Protein 4PMX (pdb70)

Sequence (306 aa):
AAPLAATASKFLGCAYGAQQAPGFAQYWNKLTPENGGKWGSVEAVRDQMDWSTLDAAYRFAQANQMPFQMHVMVWGNQQPEWIKTLRPAEQRREIEQWFAAVAQRYPDIALLEVVNEPLNDPPSKADTGGGNYLQALGGNGDSGWEWVLQSFRLARRHFPHTKLMINDYSITSSAQATQKYLQIVRLLQRENLVDAIGVQEHAFETTPEVAVSVHRDNLDALAATGLPIYITEFDLDGPTDAQQLADYKRVFPVFWEHPAVHGITLWGFRRPGLWRDKEAAYLIRADGTERPALTWLRDYVAAHPGT

Foldseek 3Di:
DAALQNQFQFFEAAADDDQQPVCRRVHGQAYEDQQCLAQLNQPLDPPHGDNVSVCVQLVVNVVSVGAYERPALFWQASHHLVQQPDDLCVSLVSSLVSLLVCCVVRVRHAEYAQYEAPPHHGLCDNPHRRNNRCVNQPHLPDLHNSSVLSSLVSNCVNRVVYAYEYEHELQLLDPVSLVVVVSNVVVNVVVPRHAEYEYAAEQVNQDPVRALVSSLVSVVVVCVVVHAYEHEEHFHFPPDLVNLQVSCVRHVCSQLVRVRYRYYYYQGAEAPGPVNVRRRHQAYPVGHGGPNVVVSSVVSVVHRDD

Solvent-accessible surface area: 12697 Å² total; per-residue (Å²): 113,71,33,15,2,54,122,26,53,27,33,0,0,0,0,32,19,84,113,1,32,77,30,2,26,83,27,1,36,1,0,0,2,32,63,5,0,16,1,18,44,1,1,68,84,95,96,115,61,85,30,72,80,0,31,35,2,27,154,45,0,78,82,58,168,10,52,2,4,0,6,0,0,1,32,2,58,74,4,1,81,48,0,36,128,42,190,63,73,68,5,79,165,13,0,63,98,0,0,40,19,0,23,153,110,5,99,86,12,27,4,0,0,0,0,3,15,3,40,63,24,30,0,43,109,63,89,113,6,0,0,56,0,20,118,7,0,32,1,90,46,159,44,30,53,34,3,0,11,32,0,0,86,12,0,72,158,31,9,96,183,20,102,0,0,0,0,0,58,38,0,0,25,40,54,134,18,2,118,113,0,36,73,0,1,172,23,0,61,204,81,111,8,6,40,0,0,0,0,3,0,5,8,84,5,2,56,95,138,37,56,36,53,55,4,107,95,9,0,76,39,0,25,89,40,67,24,36,0,20,1,2,12,1,3,4,27,2,85,81,47,71,85,0,42,59,26,3,107,73,2,0,25,14,2,5,99,14,117,19,2,90,0,0,2,1,15,4,0,41,43,43,4,145,31,58,202,69,18,2,45,1,1,82,102,110,45,62,56,11,50,0,0,74,49,0,82,92,20,2,70,72,64,59,53,177

Structure (mmCIF, N/CA/C/O backbone):
data_4PMX
#
_entry.id   4PMX
#
_cell.length_a   49.463
_cell.length_b   71.834
_cell.length_c   83.839
_cell.angle_alpha   90.000
_cell.angle_beta   90.000
_cell.angle_gamma   90.000
#
_symmetry.space_group_name_H-M   'P 21 21 21'
#
loop_
_entity.id
_entity.type
_entity.pdbx_description
1 polymer Xylanase
2 non-polymer 'CALCIUM ION'
3 water water
#
loop_
_atom_site.group_PDB
_atom_site.id
_atom_site.type_symbol
_atom_site.label_atom_id
_atom_site.label_alt_id
_atom_site.label_comp_id
_atom_site.label_asym_id
_atom_site.label_entity_id
_atom_site.label_seq_id
_atom_site.pdbx_PDB_ins_code
_atom_site.Cartn_x
_atom_site.Cartn_y
_atom_site.Cartn_z
_atom_site.occupancy
_atom_site.B_iso_or_equiv
_atom_site.auth_seq_id
_atom_site.auth_comp_id
_atom_site.auth_asym_id
_atom_site.auth_atom_id
_atom_site.pdbx_PDB_model_num
ATOM 1 N N . ALA A 1 1 ? 29.904 66.550 -0.474 0.77 40.68 22 ALA A N 1
ATOM 2 C CA . ALA A 1 1 ? 30.880 65.443 -0.562 0.77 35.63 22 ALA A CA 1
ATOM 3 C C . ALA A 1 1 ? 30.331 64.227 0.146 0.77 25.23 22 ALA A C 1
ATOM 4 O O . ALA A 1 1 ? 29.554 64.330 1.087 0.77 32.36 22 ALA A O 1
ATOM 6 N N . ALA A 1 2 ? 30.802 63.065 -0.295 1.00 28.57 23 ALA A N 1
ATOM 7 C CA . ALA A 1 2 ? 30.503 61.768 0.352 1.00 25.65 23 ALA A CA 1
ATOM 8 C C . ALA A 1 2 ? 31.524 61.452 1.449 1.00 21.60 23 ALA A C 1
ATOM 9 O O . ALA A 1 2 ? 32.707 61.819 1.389 1.00 20.96 23 ALA A O 1
ATOM 11 N N . PRO A 1 3 ? 31.070 60.721 2.483 1.00 18.86 24 PRO A N 1
ATOM 12 C CA . PRO A 1 3 ? 32.020 60.418 3.525 1.00 14.20 24 PRO A CA 1
ATOM 13 C C . PRO A 1 3 ? 33.219 59.552 3.077 1.00 11.95 24 PRO A C 1
ATOM 14 O O . PRO A 1 3 ? 33.168 58.904 2.062 1.00 14.55 24 PRO A O 1
ATOM 18 N N . LEU A 1 4 ? 34.320 59.612 3.779 1.00 13.36 25 LEU A N 1
ATOM 19 C CA . LEU A 1 4 ? 35.536 58.989 3.395 1.00 12.46 25 LEU A CA 1
ATOM 20 C C . LEU A 1 4 ? 35.375 57.502 3.142 1.00 15.28 25 LEU A C 1
ATOM 21 O O . LEU A 1 4 ? 35.969 56.963 2.202 1.00 13.94 25 LEU A O 1
ATOM 26 N N . ALA A 1 5 ? 34.586 56.831 3.975 1.00 12.76 26 ALA A N 1
ATOM 27 C CA . ALA A 1 5 ? 34.393 55.413 3.887 1.00 11.00 26 ALA A CA 1
ATOM 28 C C . ALA A 1 5 ? 33.137 55.009 3.145 1.00 12.76 26 ALA A C 1
ATOM 29 O O . ALA A 1 5 ? 32.671 53.882 3.308 1.00 15.06 26 ALA A O 1
ATOM 31 N N . ALA A 1 6 ? 32.601 55.894 2.293 1.00 14.24 27 ALA A N 1
ATOM 32 C CA . ALA A 1 6 ? 31.333 55.602 1.610 1.00 16.67 27 ALA A CA 1
ATOM 33 C C . ALA A 1 6 ? 31.333 54.312 0.848 1.00 15.03 27 ALA A C 1
ATOM 34 O O . ALA A 1 6 ? 30.289 53.646 0.779 1.00 22.08 27 ALA A O 1
ATOM 36 N N . THR A 1 7 ? 32.489 53.940 0.316 1.00 20.74 28 THR A N 1
ATOM 37 C CA . THR A 1 7 ? 32.534 52.745 -0.500 1.00 18.02 28 THR A CA 1
ATOM 38 C C . THR A 1 7 ? 33.375 51.603 0.082 1.00 18.01 28 THR A C 1
ATOM 39 O O . THR A 1 7 ? 33.790 50.682 -0.602 1.00 22.99 28 THR A O 1
ATOM 43 N N . ALA A 1 8 ? 33.695 51.736 1.353 1.00 19.65 29 ALA A N 1
ATOM 44 C CA . ALA A 1 8 ? 34.525 50.764 2.058 1.00 15.37 29 ALA A CA 1
ATOM 45 C C . ALA A 1 8 ? 33.725 49.660 2.737 1.00 16.52 29 ALA A C 1
ATOM 46 O O . ALA A 1 8 ? 32.509 49.786 2.976 1.00 20.07 29 ALA A O 1
ATOM 48 N N . SER A 1 9 ? 34.454 48.593 3.067 1.00 17.08 30 SER A N 1
ATOM 49 C CA . SER A 1 9 ? 33.874 47.353 3.686 1.00 16.89 30 SER A CA 1
ATOM 50 C C . SER A 1 9 ? 33.621 47.562 5.204 1.00 17.31 30 SER A C 1
ATOM 51 O O . SER A 1 9 ? 33.043 46.717 5.840 1.00 16.36 30 SER A O 1
ATOM 54 N N . LYS A 1 10 ? 34.146 48.646 5.797 1.00 15.09 31 LYS A N 1
ATOM 55 C CA . LYS A 1 10 ? 34.019 48.945 7.235 1.00 14.52 31 LYS A CA 1
ATOM 56 C C . LYS A 1 10 ? 33.793 50.472 7.385 1.00 11.91 31 LYS A C 1
ATOM 57 O O . LYS A 1 10 ? 34.192 51.223 6.491 1.00 14.17 31 LYS A O 1
ATOM 63 N N . PHE A 1 11 ? 33.202 50.914 8.480 1.00 12.02 32 PHE A N 1
ATOM 64 C CA . PHE A 1 11 ? 32.887 52.320 8.633 1.00 11.90 32 PHE A CA 1
ATOM 65 C C . PHE A 1 11 ? 34.106 53.099 9.172 1.00 11.39 32 PHE A C 1
ATOM 66 O O . PHE A 1 11 ? 35.051 52.545 9.751 1.00 11.38 32 PHE A O 1
ATOM 74 N N . LEU A 1 12 ? 34.104 54.373 8.880 1.00 10.15 33 LEU A N 1
ATOM 75 C CA . LEU A 1 12 ? 35.020 55.342 9.470 1.00 12.76 33 LEU A CA 1
ATOM 76 C C . LEU A 1 12 ? 34.159 56.475 10.025 1.00 11.01 33 LEU A C 1
ATOM 77 O O . LEU A 1 12 ? 33.608 57.276 9.315 1.00 10.14 33 LEU A O 1
ATOM 82 N N . GLY A 1 13 ? 34.051 56.434 11.338 1.00 9.27 34 GLY A N 1
ATOM 83 C CA . GLY A 1 13 ? 33.120 57.291 12.099 1.00 9.84 34 GLY A CA 1
ATOM 84 C C . GLY A 1 13 ? 33.879 58.345 12.975 1.00 7.54 34 GLY A C 1
ATOM 85 O O . GLY A 1 13 ? 35.115 58.440 12.867 1.00 9.38 34 GLY A O 1
ATOM 86 N N . CYS A 1 14 ? 33.177 59.095 13.763 1.00 7.90 35 CYS A N 1
ATOM 87 C CA . CYS A 1 14 ? 33.796 60.076 14.603 1.00 7.79 35 CYS A CA 1
ATOM 88 C C . CYS A 1 14 ? 32.924 60.361 15.849 1.00 9.33 35 CYS A C 1
ATOM 89 O O . CYS A 1 14 ? 31.662 60.168 15.831 1.00 8.27 35 CYS A O 1
ATOM 92 N N . ALA A 1 15 ? 33.550 60.799 16.934 1.00 8.26 36 ALA A N 1
ATOM 93 C CA . ALA A 1 15 ? 32.868 61.368 18.082 1.00 8.03 36 ALA A CA 1
ATOM 94 C C . ALA A 1 15 ? 32.046 62.589 17.630 1.00 8.08 36 ALA A C 1
ATOM 95 O O . ALA A 1 15 ? 32.514 63.418 16.871 1.00 8.96 36 ALA A O 1
ATOM 97 N N . TYR A 1 16 ? 30.803 62.676 18.070 1.00 9.00 37 TYR A N 1
ATOM 98 C CA . TYR A 1 16 ? 29.849 63.742 17.758 1.00 8.25 37 TYR A CA 1
ATOM 99 C C . TYR A 1 16 ? 29.489 64.576 18.976 1.00 10.19 37 TYR A C 1
ATOM 100 O O . TYR A 1 16 ? 29.289 64.054 20.078 1.00 10.70 37 TYR A O 1
ATOM 109 N N . GLY A 1 17 ? 29.480 65.878 18.813 1.00 10.86 38 GLY A N 1
ATOM 110 C CA . GLY A 1 17 ? 29.043 66.905 19.804 1.00 11.54 38 GLY A CA 1
ATOM 111 C C . GLY A 1 17 ? 29.089 68.228 19.053 1.00 11.13 38 GLY A C 1
ATOM 112 O O . GLY A 1 17 ? 29.432 68.310 17.868 1.00 11.77 38 GLY A O 1
ATOM 113 N N . ALA A 1 18 ? 28.793 69.281 19.801 1.00 12.87 39 ALA A N 1
ATOM 114 C CA . ALA A 1 18 ? 28.568 70.610 19.181 1.00 15.08 39 ALA A CA 1
ATOM 115 C C . ALA A 1 18 ? 29.744 71.126 18.327 1.00 13.34 39 ALA A C 1
ATOM 116 O O . ALA A 1 18 ? 29.543 71.647 17.230 1.00 15.38 39 ALA A O 1
ATOM 118 N N . GLN A 1 19 ? 30.984 70.935 18.772 1.00 12.38 40 GLN A N 1
ATOM 119 C CA . GLN A 1 19 ? 32.158 71.422 18.028 1.00 12.24 40 GLN A CA 1
ATOM 120 C C . GLN A 1 19 ? 32.508 70.496 16.851 1.00 11.38 40 GLN A C 1
ATOM 121 O O . GLN A 1 19 ? 33.182 70.917 15.890 1.00 11.82 40 GLN A O 1
ATOM 127 N N . GLN A 1 20 ? 32.045 69.242 16.892 1.00 9.51 41 GLN A N 1
ATOM 128 C CA . GLN A 1 20 ? 32.353 68.293 15.848 1.00 10.20 41 GLN A CA 1
ATOM 129 C C . GLN A 1 20 ? 31.243 68.277 14.811 1.00 9.97 41 GLN A C 1
ATOM 130 O O . GLN A 1 20 ? 31.374 67.647 13.758 1.00 10.47 41 GLN A O 1
ATOM 136 N N . ALA A 1 21 ? 30.135 68.999 15.038 1.00 9.79 42 ALA A N 1
ATOM 137 C CA . ALA A 1 21 ? 28.960 68.900 14.089 1.00 10.02 42 ALA A CA 1
ATOM 138 C C . ALA A 1 21 ? 29.181 69.480 12.661 1.00 11.68 42 ALA A C 1
ATOM 139 O O . ALA A 1 21 ? 28.731 68.891 11.700 1.00 10.23 42 ALA A O 1
ATOM 141 N N . PRO A 1 22 ? 29.890 70.639 12.511 1.00 10.21 43 PRO A N 1
ATOM 142 C CA . PRO A 1 22 ? 29.927 71.218 11.150 1.00 10.51 43 PRO A CA 1
ATOM 143 C C . PRO A 1 22 ? 30.520 70.232 10.092 1.00 9.56 43 PRO A C 1
ATOM 144 O O . PRO A 1 22 ? 31.627 69.707 10.286 1.00 12.45 43 PRO A O 1
ATOM 148 N N . GLY A 1 23 ? 29.764 70.017 9.008 1.00 9.95 44 GLY A N 1
ATOM 149 C CA . GLY A 1 23 ? 30.181 69.107 7.962 1.00 11.24 44 GLY A CA 1
ATOM 150 C C . GLY A 1 23 ? 30.260 67.665 8.289 1.00 11.40 44 GLY A C 1
ATOM 151 O O . GLY A 1 23 ? 30.730 66.928 7.471 1.00 12.88 44 GLY A O 1
ATOM 152 N N . PHE A 1 24 ? 29.811 67.229 9.431 1.00 11.15 45 PHE A N 1
ATOM 153 C CA . PHE A 1 24 ? 30.125 65.910 9.970 1.00 11.28 45 PHE A CA 1
ATOM 154 C C . PHE A 1 24 ? 29.760 64.798 8.974 1.00 11.37 45 PHE A C 1
ATOM 155 O O . PHE A 1 24 ? 30.594 63.951 8.710 1.00 12.09 45 PHE A O 1
ATOM 163 N N . ALA A 1 25 ? 28.543 64.816 8.401 1.00 12.30 46 ALA A N 1
ATOM 164 C CA . ALA A 1 25 ? 28.130 63.781 7.483 1.00 12.48 46 ALA A CA 1
ATOM 165 C C . ALA A 1 25 ? 28.791 63.787 6.120 1.00 12.97 46 ALA A C 1
ATOM 166 O O . ALA A 1 25 ? 28.644 62.828 5.326 1.00 14.95 46 ALA A O 1
ATOM 168 N N . GLN A 1 26 ? 29.512 64.855 5.801 1.00 12.83 47 GLN A N 1
ATOM 169 C CA . GLN A 1 26 ? 30.352 64.955 4.591 1.00 14.27 47 GLN A CA 1
ATOM 170 C C . GLN A 1 26 ? 31.707 64.244 4.745 1.00 12.48 47 GLN A C 1
ATOM 171 O O . GLN A 1 26 ? 32.399 63.994 3.777 1.00 16.94 47 GLN A O 1
ATOM 177 N N . TYR A 1 27 ? 32.019 63.805 5.987 1.00 11.04 48 TYR A N 1
ATOM 178 C CA . TYR A 1 27 ? 33.252 63.064 6.252 1.00 10.60 48 TYR A CA 1
ATOM 179 C C . TYR A 1 27 ? 33.036 61.664 6.800 1.00 9.47 48 TYR A C 1
ATOM 180 O O . TYR A 1 27 ? 33.738 60.726 6.435 1.00 11.73 48 TYR A O 1
ATOM 189 N N . TRP A 1 28 ? 32.094 61.553 7.797 1.00 9.83 49 TRP A N 1
ATOM 190 C CA . TRP A 1 28 ? 32.039 60.333 8.658 1.00 10.35 49 TRP A CA 1
ATOM 191 C C . TRP A 1 28 ? 30.709 59.611 8.463 1.00 11.74 49 TRP A C 1
ATOM 192 O O . TRP A 1 28 ? 29.676 60.254 8.131 1.00 11.54 49 TRP A O 1
ATOM 203 N N . ASN A 1 29 ? 30.720 58.294 8.614 1.00 9.41 50 ASN A N 1
ATOM 204 C CA . ASN A 1 29 ? 29.528 57.478 8.372 1.00 10.01 50 ASN A CA 1
ATOM 205 C C . ASN A 1 29 ? 29.143 56.564 9.554 1.00 10.78 50 ASN A C 1
ATOM 206 O O . ASN A 1 29 ? 28.532 55.517 9.378 1.00 11.96 50 ASN A O 1
ATOM 211 N N . LYS A 1 30 ? 29.445 57.029 10.776 1.00 10.68 51 LYS A N 1
ATOM 212 C CA . LYS A 1 30 ? 29.155 56.284 12.029 1.00 8.80 51 LYS A CA 1
ATOM 213 C C . LYS A 1 30 ? 29.401 57.365 13.103 1.00 8.69 51 LYS A C 1
ATOM 214 O O . LYS A 1 30 ? 30.284 58.183 12.950 1.00 9.70 51 LYS A O 1
ATOM 220 N N . LEU A 1 31 ? 28.701 57.274 14.238 1.00 9.79 52 LEU A N 1
ATOM 221 C CA . LEU A 1 31 ? 29.035 58.217 15.349 1.00 9.63 52 LEU A CA 1
ATOM 222 C C . LEU A 1 31 ? 28.988 57.574 16.733 1.00 8.33 52 LEU A C 1
ATOM 223 O O . LEU A 1 31 ? 28.349 56.533 16.930 1.00 8.68 52 LEU A O 1
ATOM 228 N N . THR A 1 32 ? 29.646 58.279 17.682 1.00 8.23 53 THR A N 1
ATOM 229 C CA . THR A 1 32 ? 29.559 58.006 19.128 1.00 7.91 53 THR A CA 1
ATOM 230 C C . THR A 1 32 ? 29.262 59.372 19.763 1.00 9.09 53 THR A C 1
ATOM 231 O O . THR A 1 32 ? 30.030 60.307 19.485 1.00 8.96 53 THR A O 1
ATOM 235 N N . PRO A 1 33 ? 28.288 59.508 20.673 1.00 9.18 54 PRO A N 1
ATOM 236 C CA . PRO A 1 33 ? 28.123 60.778 21.380 1.00 10.40 54 PRO A CA 1
ATOM 237 C C . PRO A 1 33 ? 29.337 60.954 22.307 1.00 10.89 54 PRO A C 1
ATOM 238 O O . PRO A 1 33 ? 29.651 60.058 23.079 1.00 8.78 54 PRO A O 1
ATOM 242 N N . GLU A 1 34 ? 29.984 62.094 22.276 1.00 9.19 55 GLU A N 1
ATOM 243 C CA . GLU A 1 34 ? 31.212 62.360 23.072 1.00 10.47 55 GLU A CA 1
ATOM 244 C C . GLU A 1 34 ? 30.940 62.320 24.562 1.00 10.66 55 GLU A C 1
ATOM 245 O O . GLU A 1 34 ? 31.780 61.727 25.288 1.00 12.28 55 GLU A O 1
ATOM 251 N N . ASN A 1 35 ? 29.833 62.936 25.028 1.00 9.58 56 ASN A N 1
ATOM 252 C CA . ASN A 1 35 ? 29.612 63.070 26.466 1.00 8.92 56 ASN A CA 1
ATOM 253 C C . ASN A 1 35 ? 28.158 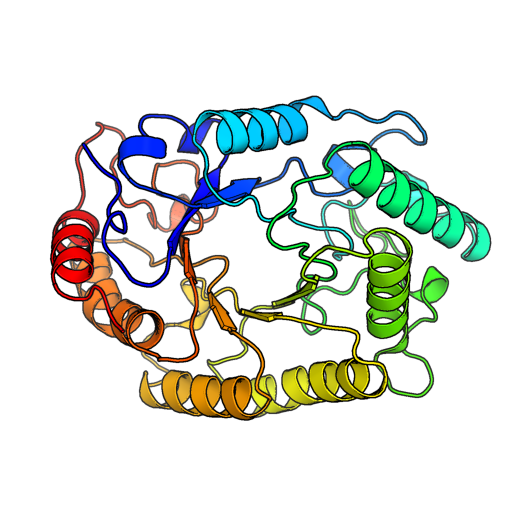62.809 26.913 1.00 12.40 56 ASN A C 1
ATOM 254 O O . ASN A 1 35 ? 27.951 62.446 28.088 1.00 11.87 56 ASN A O 1
ATOM 259 N N . GLY A 1 36 ? 27.182 63.045 26.059 1.00 10.67 57 GLY A N 1
ATOM 260 C CA . GLY A 1 36 ? 25.770 63.052 26.476 1.00 10.69 57 GLY A CA 1
ATOM 261 C C . GLY A 1 36 ? 25.166 61.740 26.951 1.00 11.40 57 GLY A C 1
ATOM 262 O O . GLY A 1 36 ? 24.063 61.765 27.492 1.00 11.13 57 GLY A O 1
ATOM 263 N N . GLY A 1 37 ? 25.857 60.635 26.585 1.00 9.63 58 GLY A N 1
ATOM 264 C CA . GLY A 1 37 ? 25.413 59.369 27.009 1.00 11.65 58 GLY A CA 1
ATOM 265 C C . GLY A 1 37 ? 26.116 58.782 28.218 1.00 10.48 58 GLY A C 1
ATOM 266 O O . GLY A 1 37 ? 25.806 57.690 28.656 1.00 9.91 58 GLY A O 1
ATOM 267 N N . LYS A 1 38 ? 26.958 59.604 28.863 1.00 9.85 59 LYS A N 1
ATOM 268 C CA . LYS A 1 38 ? 27.504 59.163 30.161 1.00 10.81 59 LYS A CA 1
ATOM 26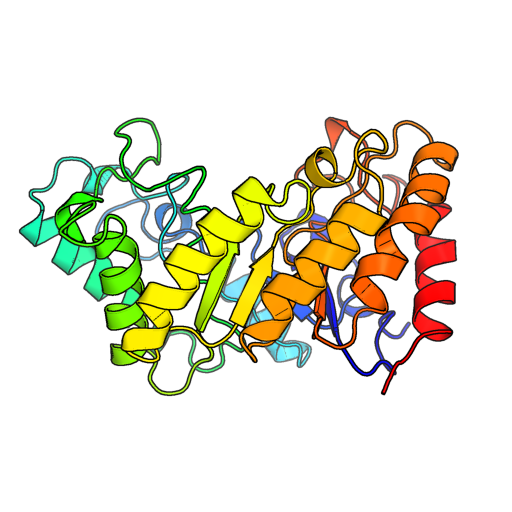9 C C . LYS A 1 38 ? 26.418 59.342 31.218 1.00 9.67 59 LYS A C 1
ATOM 270 O O . LYS A 1 38 ? 25.641 60.305 31.181 1.00 9.60 59 LYS A O 1
ATOM 276 N N . TRP A 1 39 ? 26.329 58.440 32.177 1.00 9.64 60 TRP A N 1
ATOM 277 C CA . TRP A 1 39 ? 25.210 58.436 33.085 1.00 9.81 60 TRP A CA 1
ATOM 278 C C . TRP A 1 39 ? 25.121 59.758 33.888 1.00 9.64 60 TRP A C 1
ATOM 279 O O . TRP A 1 39 ? 24.014 60.316 34.087 1.00 10.03 60 TRP A O 1
ATOM 290 N N . GLY A 1 40 ? 26.257 60.331 34.271 1.00 8.78 61 GLY A N 1
ATOM 291 C CA . GLY A 1 40 ? 26.276 61.689 34.935 1.00 9.08 61 GLY A CA 1
ATOM 292 C C . GLY A 1 40 ? 25.746 62.798 34.101 1.00 10.47 61 GLY A C 1
ATOM 293 O O . GLY A 1 40 ? 25.348 63.854 34.636 1.00 11.58 61 GLY A O 1
ATOM 294 N N . SER A 1 41 ? 25.777 62.653 32.773 1.00 9.63 62 SER A N 1
ATOM 295 C CA . SER A 1 41 ? 25.165 63.666 31.844 1.00 12.00 62 SER A CA 1
ATOM 296 C C . SER A 1 41 ? 23.639 63.604 31.866 1.00 11.73 62 SER A C 1
ATOM 297 O O . SER A 1 41 ? 22.969 64.623 31.775 1.00 12.93 62 SER A O 1
ATOM 300 N N . VAL A 1 42 ? 23.087 62.385 31.893 1.00 8.03 63 VAL A N 1
ATOM 301 C CA . VAL A 1 42 ? 21.637 62.177 31.812 1.00 8.35 63 VAL A CA 1
ATOM 302 C C . VAL A 1 42 ? 21.016 62.369 33.198 1.00 9.13 63 VAL A C 1
ATOM 303 O O . VAL A 1 42 ? 19.917 62.910 33.254 1.00 10.51 63 VAL A O 1
ATOM 307 N N . GLU A 1 43 ? 21.575 61.774 34.235 1.00 10.14 64 GLU A N 1
ATOM 308 C CA . GLU A 1 43 ? 20.930 61.747 35.515 1.00 10.71 64 GLU A CA 1
ATOM 309 C C . GLU A 1 43 ? 21.783 62.424 36.606 1.00 10.35 64 GLU A C 1
ATOM 310 O O . GLU A 1 43 ? 22.049 61.854 37.707 1.00 11.67 64 GLU A O 1
ATOM 316 N N . ALA A 1 44 ? 22.179 63.678 36.334 1.00 11.16 65 ALA A N 1
ATOM 317 C CA . ALA A 1 44 ? 22.879 64.487 37.329 1.00 10.79 65 ALA A CA 1
ATOM 318 C C . ALA A 1 44 ? 22.08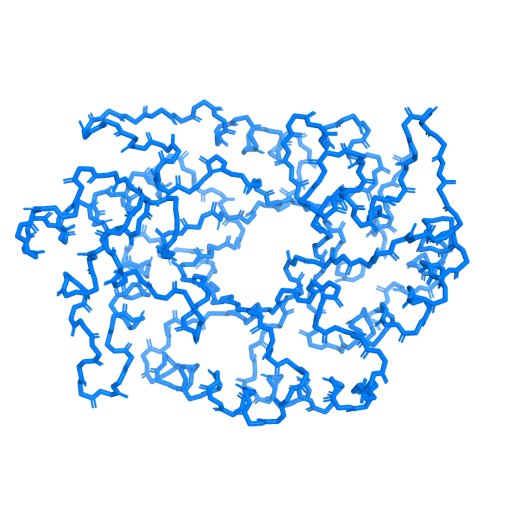1 64.659 38.595 1.00 10.41 65 ALA A C 1
ATOM 319 O O . ALA A 1 44 ? 22.680 64.712 39.668 1.00 11.44 65 ALA A O 1
ATOM 321 N N . VAL A 1 45 ? 20.738 64.749 38.465 1.00 11.48 66 VAL A N 1
ATOM 322 C CA . VAL A 1 45 ? 19.817 64.835 39.618 1.00 12.89 66 VAL A CA 1
ATOM 323 C C . VAL A 1 45 ? 19.023 63.524 39.626 1.00 11.47 66 VAL A C 1
ATOM 324 O O . VAL A 1 45 ? 18.469 63.151 38.591 1.00 12.84 66 VAL A O 1
ATOM 328 N N . ARG A 1 46 ? 19.007 62.841 40.779 1.00 10.70 67 ARG A N 1
ATOM 329 C CA . ARG A 1 46 ? 18.345 61.564 40.874 1.00 10.71 67 ARG A CA 1
ATOM 330 C C . ARG A 1 46 ? 16.909 61.600 40.349 1.00 11.86 67 ARG A C 1
ATOM 331 O O . ARG A 1 46 ? 16.128 62.395 40.769 1.00 13.69 67 ARG A O 1
ATOM 339 N N . ASP A 1 47 ? 16.584 60.646 39.465 1.00 10.89 68 ASP A N 1
ATOM 340 C CA . ASP A 1 47 ? 15.242 60.433 38.963 1.00 15.68 68 ASP A CA 1
ATOM 341 C C . ASP A 1 47 ? 14.656 61.527 38.073 1.00 16.51 68 ASP A C 1
ATOM 342 O O . ASP A 1 47 ? 13.442 61.572 37.834 1.00 19.83 68 ASP A O 1
ATOM 347 N N . GLN A 1 48 ? 15.539 62.314 37.514 1.00 13.18 69 GLN A N 1
ATOM 348 C CA . GLN A 1 48 ? 15.173 63.164 36.424 1.00 15.08 69 GLN A CA 1
ATOM 349 C C . GLN A 1 48 ? 16.170 63.028 35.335 1.00 14.60 69 GLN A C 1
ATOM 350 O O . GLN A 1 48 ? 17.342 63.132 35.572 1.00 16.58 69 GLN A O 1
ATOM 356 N N . MET A 1 49 ? 15.678 62.693 34.168 1.00 15.14 70 MET A N 1
ATOM 357 C CA . MET A 1 49 ? 16.496 62.254 33.028 1.00 14.97 70 MET A CA 1
ATOM 358 C C . MET A 1 49 ? 16.567 63.403 32.058 1.00 15.82 70 MET A C 1
ATOM 359 O O . MET A 1 49 ? 15.535 63.875 31.573 1.00 18.84 70 MET A O 1
ATOM 364 N N . ASP A 1 50 ? 17.774 63.919 31.845 1.00 14.78 71 ASP A N 1
ATOM 365 C CA . ASP A 1 50 ? 18.026 65.011 30.868 1.00 14.99 71 ASP A CA 1
ATOM 366 C C . ASP A 1 50 ? 18.585 64.321 29.600 1.00 11.82 71 ASP A C 1
ATOM 367 O O . ASP A 1 50 ? 19.799 64.076 29.526 1.00 13.00 71 ASP A O 1
ATOM 372 N N . TRP A 1 51 ? 17.713 63.980 28.625 1.00 11.61 72 TRP A N 1
ATOM 373 C CA . TRP A 1 51 ? 18.114 63.276 27.449 1.00 11.74 72 TRP A CA 1
ATOM 374 C C . TRP A 1 51 ? 18.553 64.243 26.314 1.00 13.01 72 TRP A C 1
ATOM 375 O O . TRP A 1 51 ? 18.837 63.792 25.213 1.00 12.59 72 TRP A O 1
ATOM 386 N N . SER A 1 52 ? 18.614 65.550 26.555 1.00 12.21 73 SER A N 1
ATOM 387 C CA . SER A 1 52 ? 18.765 66.531 25.447 1.00 14.55 73 SER A CA 1
ATOM 388 C C . SER A 1 52 ? 19.960 66.239 24.585 1.00 13.58 73 SER A C 1
ATOM 389 O O . SER A 1 52 ? 19.821 66.157 23.348 1.00 12.22 73 SER A O 1
ATOM 392 N N . THR A 1 53 ? 21.134 66.139 25.184 1.00 12.04 74 THR A N 1
ATOM 393 C CA . THR A 1 53 ? 22.351 65.961 24.357 1.00 13.49 74 THR A CA 1
ATOM 394 C C . THR A 1 53 ? 22.419 64.582 23.673 1.00 11.41 74 THR A C 1
ATOM 395 O O . THR A 1 53 ? 22.820 64.444 22.503 1.00 10.83 74 THR A O 1
ATOM 399 N N . LEU A 1 54 ? 21.976 63.566 24.391 1.00 11.06 75 LEU A N 1
ATOM 400 C CA . LEU A 1 54 ? 21.905 62.208 23.807 1.00 9.57 75 LEU A CA 1
ATOM 401 C C . LEU A 1 54 ? 20.906 62.102 22.697 1.00 10.70 75 LEU A C 1
ATOM 402 O O . LEU A 1 54 ? 21.172 61.492 21.659 1.00 10.64 75 LEU A O 1
ATOM 407 N N . ASP A 1 55 ? 19.710 62.646 22.874 1.00 10.97 76 ASP A N 1
ATOM 408 C CA . ASP A 1 55 ? 18.711 62.705 21.804 1.00 12.34 76 ASP A CA 1
ATOM 409 C C . ASP A 1 55 ? 19.253 63.453 20.579 1.00 12.10 76 ASP A C 1
ATOM 410 O O . ASP A 1 55 ? 19.005 63.015 19.468 1.00 12.95 76 ASP A O 1
ATOM 415 N N . ALA A 1 56 ? 20.020 64.539 20.794 1.00 12.25 77 ALA A N 1
ATOM 416 C CA . ALA A 1 56 ? 20.643 65.280 19.658 1.00 11.62 77 ALA A CA 1
ATOM 417 C C . ALA A 1 56 ? 21.527 64.321 18.800 1.00 10.91 77 ALA A C 1
ATOM 418 O O . ALA A 1 56 ? 21.426 64.298 17.577 1.00 11.64 77 ALA A O 1
ATOM 420 N N . ALA A 1 57 ? 22.383 63.557 19.482 1.00 9.68 78 ALA A N 1
ATOM 421 C CA . ALA A 1 57 ? 23.268 62.572 18.761 1.00 11.88 78 ALA A CA 1
ATOM 422 C C . ALA A 1 57 ? 22.462 61.496 18.025 1.00 10.38 78 ALA A C 1
ATOM 423 O O . ALA A 1 57 ? 22.771 61.097 16.871 1.00 12.71 78 ALA A O 1
ATOM 425 N N . TYR A 1 58 ? 21.495 60.890 18.758 1.00 10.74 79 TYR A N 1
ATOM 426 C CA . TYR A 1 58 ? 20.710 59.828 18.203 1.00 10.88 79 TYR A CA 1
ATOM 427 C C . TYR A 1 58 ? 19.851 60.293 16.981 1.00 12.49 79 TYR A C 1
ATOM 428 O O . TYR A 1 58 ? 19.819 59.606 15.951 1.00 12.15 79 TYR A O 1
ATOM 437 N N . ARG A 1 59 ? 19.191 61.439 17.140 1.00 12.20 80 ARG A N 1
ATOM 438 C CA . ARG A 1 59 ? 18.368 62.006 16.068 1.00 12.93 80 ARG A CA 1
ATOM 439 C C . ARG A 1 59 ? 19.224 62.335 14.851 1.00 11.92 80 ARG A C 1
ATOM 440 O O . ARG A 1 59 ? 18.815 62.033 13.711 1.00 13.12 80 ARG A O 1
ATOM 448 N N . PHE A 1 60 ? 20.446 62.877 15.042 1.00 11.21 81 PHE A N 1
ATOM 449 C CA . PHE A 1 60 ? 21.298 63.158 13.920 1.00 10.93 81 PHE A CA 1
ATOM 450 C C . PHE A 1 60 ? 21.790 61.857 13.215 1.00 11.50 81 PHE A C 1
ATOM 451 O O . PHE A 1 60 ? 21.812 61.731 11.967 1.00 11.99 81 PHE A O 1
ATOM 459 N N . ALA A 1 61 ? 22.146 60.843 14.010 1.00 11.10 82 ALA A N 1
ATOM 460 C CA . ALA A 1 61 ? 22.558 59.586 13.461 1.00 10.71 82 ALA A CA 1
ATOM 461 C C . ALA A 1 61 ? 21.432 58.992 12.605 1.00 12.20 82 ALA A C 1
ATOM 462 O O . ALA A 1 61 ? 21.630 58.491 11.495 1.00 12.44 82 ALA A O 1
ATOM 464 N N . GLN A 1 62 ? 20.222 58.975 13.163 1.00 13.21 83 GLN A N 1
ATOM 465 C CA . GLN A 1 62 ? 19.046 58.402 12.439 1.00 15.01 83 GLN A CA 1
ATOM 466 C C . GLN A 1 62 ? 18.769 59.166 11.151 1.00 14.15 83 GLN A C 1
ATOM 467 O O . GLN A 1 62 ? 18.493 58.584 10.110 1.00 15.48 83 GLN A O 1
ATOM 473 N N . ALA A 1 63 ? 18.833 60.480 11.192 1.00 13.70 84 ALA A N 1
ATOM 474 C CA . ALA A 1 63 ? 18.513 61.343 9.979 1.00 15.55 84 ALA A CA 1
ATOM 475 C C . ALA A 1 63 ? 19.512 61.034 8.896 1.00 15.43 84 ALA A C 1
ATOM 476 O O . ALA A 1 63 ? 19.221 61.222 7.709 1.00 18.61 84 ALA A O 1
ATOM 478 N N . ASN A 1 64 ? 20.731 60.658 9.264 1.00 12.85 85 ASN A N 1
ATOM 479 C CA . ASN A 1 64 ? 21.794 60.367 8.332 1.00 13.54 85 ASN A CA 1
ATOM 480 C C . ASN A 1 64 ? 22.071 58.913 8.073 1.00 15.65 85 ASN A C 1
ATOM 481 O O . ASN A 1 64 ? 23.053 58.582 7.404 1.00 15.61 85 ASN A O 1
ATOM 486 N N . GLN A 1 65 ? 21.192 58.063 8.564 1.00 15.28 86 GLN A N 1
ATOM 487 C CA . GLN A 1 65 ? 21.312 56.616 8.408 1.00 18.91 86 GLN A CA 1
ATOM 488 C C . GLN A 1 65 ? 22.677 56.089 8.778 1.00 15.49 86 GLN A C 1
ATOM 489 O O . GLN A 1 65 ? 23.195 55.214 8.077 1.00 25.75 86 GLN A O 1
ATOM 495 N N . MET A 1 66 ? 23.258 56.564 9.853 1.00 13.90 87 MET A N 1
ATOM 496 C CA . MET A 1 66 ? 24.536 56.027 10.220 1.00 15.70 87 MET A CA 1
ATOM 497 C C . MET A 1 66 ? 24.436 55.298 11.580 1.00 12.47 87 MET A C 1
ATOM 498 O O . MET A 1 66 ? 23.632 55.631 12.457 1.00 12.84 87 MET A O 1
ATOM 503 N N . PRO A 1 67 ? 25.192 54.245 11.723 1.00 10.89 88 PRO A N 1
ATOM 504 C CA . PRO A 1 67 ? 25.191 53.460 12.948 1.00 10.50 88 PRO A CA 1
ATOM 505 C C . PRO A 1 67 ? 25.527 54.394 14.154 1.00 10.39 88 PRO A C 1
ATOM 506 O O . PRO A 1 67 ? 26.410 55.254 14.107 1.00 11.43 88 PRO A O 1
ATOM 510 N N . PHE A 1 68 ? 24.844 54.091 15.264 1.00 11.06 89 PHE A N 1
ATOM 511 C CA . PHE A 1 68 ? 24.989 54.763 16.528 1.00 9.78 89 PHE A CA 1
ATOM 512 C C . PHE A 1 68 ? 25.652 53.809 17.586 1.00 9.98 89 PHE A C 1
ATOM 513 O O . PHE A 1 68 ? 25.035 52.837 17.927 1.00 9.71 89 PHE A O 1
ATOM 521 N N . GLN A 1 69 ? 26.777 54.221 18.187 1.00 10.39 90 GLN A N 1
ATOM 522 C CA . GLN A 1 69 ? 27.356 53.551 19.344 1.00 8.18 90 GLN A CA 1
ATOM 523 C C . GLN A 1 69 ? 26.935 54.255 20.600 1.00 9.41 90 GLN A C 1
ATOM 524 O O . GLN A 1 69 ? 27.269 55.402 20.779 1.00 10.08 90 GLN A O 1
ATOM 530 N N . MET A 1 70 ? 26.191 53.551 21.471 1.00 9.77 91 MET A N 1
ATOM 531 C CA . MET A 1 70 ? 25.859 54.201 22.772 1.00 10.52 91 MET A CA 1
ATOM 532 C C . MET A 1 70 ? 27.084 54.118 23.660 1.00 10.41 91 MET A C 1
ATOM 533 O O . MET A 1 70 ? 27.619 53.055 23.962 1.00 12.98 91 MET A O 1
ATOM 538 N N . HIS A 1 71 ? 27.513 55.277 24.115 1.00 9.96 92 HIS A N 1
ATOM 539 C CA . HIS A 1 71 ? 28.688 55.539 24.994 1.00 9.17 92 HIS A CA 1
ATOM 540 C C . HIS A 1 71 ? 28.186 56.293 26.182 1.00 10.54 92 HIS A C 1
ATOM 541 O O . HIS A 1 71 ? 27.776 57.453 25.986 1.00 10.25 92 HIS A O 1
ATOM 548 N N . VAL A 1 72 ? 28.097 55.701 27.379 1.00 9.07 93 VAL A N 1
ATOM 549 C CA . VAL A 1 72 ? 28.596 54.397 27.815 1.00 8.97 93 VAL A CA 1
ATOM 550 C C . VAL A 1 72 ? 27.823 54.043 29.066 1.00 9.22 93 VAL A C 1
ATOM 551 O O . VAL A 1 72 ? 27.466 54.979 29.842 1.00 8.77 93 VAL A O 1
ATOM 555 N N . MET A 1 73 ? 27.527 52.777 29.308 1.00 8.17 94 MET A N 1
ATOM 556 C CA . MET A 1 73 ? 26.649 52.353 30.431 1.00 7.24 94 MET A CA 1
ATOM 557 C C . MET A 1 73 ? 27.333 52.439 31.816 1.00 7.68 94 MET A C 1
ATOM 558 O O . MET A 1 73 ? 26.817 53.118 32.706 1.00 8.16 94 MET A O 1
ATOM 563 N N . VAL A 1 74 ? 28.530 51.863 31.906 1.00 7.50 95 VAL A N 1
ATOM 564 C CA . VAL A 1 74 ? 29.262 51.751 33.141 1.00 7.83 95 VAL A CA 1
ATOM 565 C C . VAL A 1 74 ? 30.686 52.242 32.877 1.00 7.53 95 VAL A C 1
ATOM 566 O O . VAL A 1 74 ? 31.384 51.772 31.942 1.00 8.52 95 VAL A O 1
ATOM 570 N N . TRP A 1 75 ? 31.157 53.170 33.706 1.00 8.67 96 TRP A N 1
ATOM 571 C CA . TRP A 1 75 ? 32.494 53.760 33.606 1.00 8.05 96 TRP A CA 1
ATOM 572 C C . TRP A 1 75 ? 32.801 54.395 34.972 1.00 8.84 96 TRP A C 1
ATOM 573 O O . TRP A 1 75 ? 31.896 54.627 35.781 1.00 8.77 96 TRP A O 1
ATOM 584 N N . GLY A 1 76 ? 34.086 54.695 35.213 1.00 9.13 97 GLY A N 1
ATOM 585 C CA . GLY A 1 76 ? 34.539 55.260 36.502 1.00 9.93 97 GLY A CA 1
ATOM 586 C C . GLY A 1 76 ? 34.712 56.784 36.538 1.00 10.04 97 GLY A C 1
ATOM 587 O O . GLY A 1 76 ? 35.205 57.325 37.549 1.00 10.43 97 GLY A O 1
ATOM 588 N N . ASN A 1 77 ? 34.235 57.491 35.513 1.00 10.72 98 ASN A N 1
ATOM 589 C CA . ASN A 1 77 ? 34.177 58.981 35.541 1.00 12.30 98 ASN A CA 1
ATOM 590 C C . ASN A 1 77 ? 32.857 59.414 34.972 1.00 10.92 98 ASN A C 1
ATOM 591 O O . ASN A 1 77 ? 32.111 58.617 34.344 1.00 9.45 98 ASN A O 1
ATOM 596 N N . GLN A 1 78 ? 32.450 60.624 35.331 1.00 10.97 99 GLN A N 1
ATOM 597 C CA . GLN A 1 78 ? 31.223 61.222 34.775 1.00 10.81 99 GLN A CA 1
ATOM 598 C C . GLN A 1 78 ? 30.002 60.336 35.129 1.00 9.37 99 GLN A C 1
ATOM 599 O O . GLN A 1 78 ? 29.060 60.305 34.342 1.00 9.73 99 GLN A O 1
ATOM 605 N N . GLN A 1 79 ? 29.990 59.774 36.355 1.00 10.74 100 GLN A N 1
ATOM 606 C CA . GLN A 1 79 ? 28.814 59.053 36.869 1.00 9.06 100 GLN A CA 1
ATOM 607 C C . GLN A 1 79 ? 28.027 60.027 37.774 1.00 10.12 100 GLN A C 1
ATOM 608 O O . GLN A 1 79 ? 28.550 60.999 38.234 1.00 10.35 100 GLN A O 1
ATOM 614 N N . PRO A 1 80 ? 26.738 59.733 38.064 1.00 9.15 101 PRO A N 1
ATOM 615 C CA . PRO A 1 80 ? 26.014 60.636 38.906 1.00 7.39 101 PRO A CA 1
ATOM 616 C C . PRO A 1 80 ? 26.696 60.798 40.302 1.00 9.76 101 PRO A C 1
ATOM 617 O O . PRO A 1 80 ? 27.181 59.799 40.875 1.00 10.40 101 PRO A O 1
ATOM 621 N N . GLU A 1 81 ? 26.616 61.984 40.924 1.00 10.10 102 GLU A N 1
ATOM 622 C CA . GLU A 1 81 ? 27.183 62.189 42.267 1.00 10.25 102 GLU A CA 1
ATOM 623 C C . GLU A 1 81 ? 26.379 61.594 43.361 1.00 11.35 102 GLU A C 1
ATOM 624 O O . GLU A 1 81 ? 26.970 61.142 44.376 1.00 13.26 102 GLU A O 1
ATOM 630 N N . TRP A 1 82 ? 25.037 61.605 43.200 1.00 10.96 103 TRP A N 1
ATOM 631 C CA . TRP A 1 82 ? 24.199 61.176 44.318 1.00 11.75 103 TRP A CA 1
ATOM 632 C C . TRP A 1 82 ? 24.233 59.660 44.618 1.00 12.26 103 TRP A C 1
ATOM 633 O O . TRP A 1 82 ? 23.821 59.174 45.666 1.00 13.46 103 TRP A O 1
ATOM 644 N N . ILE A 1 83 ? 24.757 58.863 43.673 1.00 9.99 104 ILE A N 1
ATOM 645 C CA . ILE A 1 83 ? 24.739 57.429 43.840 1.00 10.27 104 ILE A CA 1
ATOM 646 C C . ILE A 1 83 ? 25.815 56.978 44.789 1.00 9.40 104 ILE A C 1
ATOM 647 O O . ILE A 1 83 ? 25.692 55.872 45.344 1.00 10.29 104 ILE A O 1
ATOM 652 N N . LYS A 1 84 ? 26.854 57.836 45.057 1.00 8.89 105 LYS A N 1
ATOM 653 C CA . LYS A 1 84 ? 28.049 57.347 45.748 1.00 9.69 105 LYS A CA 1
ATOM 654 C C . LYS A 1 84 ? 27.747 56.923 47.187 1.00 10.44 105 LYS A C 1
ATOM 655 O O . LYS A 1 84 ? 28.442 56.058 47.728 1.00 12.28 105 LYS A O 1
ATOM 661 N N . THR A 1 85 ? 26.735 57.568 47.814 1.00 11.86 106 THR A N 1
ATOM 662 C CA . THR A 1 85 ? 26.409 57.311 49.204 1.00 12.69 106 THR A CA 1
ATOM 663 C C . THR A 1 85 ? 25.199 56.448 49.450 1.00 13.03 106 THR A C 1
ATOM 664 O O . THR A 1 85 ? 24.786 56.231 50.581 1.00 14.36 106 THR A O 1
ATOM 668 N N . LEU A 1 86 ? 24.632 55.860 48.409 1.00 8.79 107 LEU A N 1
ATOM 669 C CA . LEU A 1 86 ? 23.569 54.890 48.530 1.00 9.22 107 LEU A CA 1
ATOM 670 C C . LEU A 1 86 ? 24.146 53.538 48.881 1.00 10.11 107 LEU A C 1
ATOM 671 O O . LEU A 1 86 ? 25.258 53.143 48.430 1.00 10.96 107 LEU A O 1
ATOM 676 N N . ARG A 1 87 ? 23.362 52.772 49.586 1.00 9.72 108 ARG A N 1
ATOM 677 C CA . ARG A 1 87 ? 23.722 51.391 49.888 1.00 9.86 108 ARG A CA 1
ATOM 678 C C . ARG A 1 87 ? 23.736 50.534 48.604 1.00 9.19 108 ARG A C 1
ATOM 679 O O . ARG A 1 87 ? 22.971 50.849 47.665 1.00 9.57 108 ARG A O 1
ATOM 687 N N . PRO A 1 88 ? 24.618 49.529 48.484 1.00 9.34 109 PRO A N 1
ATOM 688 C CA . PRO A 1 88 ? 24.687 48.732 47.266 1.00 9.73 109 PRO A CA 1
ATOM 689 C C . PRO A 1 88 ? 23.385 48.290 46.701 1.00 9.26 109 PRO A C 1
ATOM 690 O O . PRO A 1 88 ? 23.228 48.284 45.472 1.00 10.03 109 PRO A O 1
ATOM 694 N N . ALA A 1 89 ? 22.433 47.854 47.507 1.00 8.82 110 ALA A N 1
ATOM 695 C CA . ALA A 1 89 ? 21.162 47.365 46.958 1.00 9.59 110 ALA A CA 1
ATOM 696 C C . ALA A 1 89 ? 20.404 48.474 46.225 1.00 9.56 110 ALA A C 1
ATOM 697 O O . ALA A 1 89 ? 19.762 48.247 45.164 1.00 9.55 110 ALA A O 1
ATOM 699 N N . GLU A 1 90 ? 20.434 49.693 46.737 1.00 8.79 111 GLU A N 1
ATOM 700 C CA . GLU A 1 90 ? 19.770 50.826 46.054 1.00 8.44 111 GLU A CA 1
ATOM 701 C C . GLU A 1 90 ? 20.555 51.270 44.845 1.00 7.83 111 GLU A C 1
ATOM 702 O O . GLU A 1 90 ? 19.960 51.614 43.827 1.00 9.94 111 GLU A O 1
ATOM 708 N N . GLN A 1 91 ? 21.918 51.280 44.932 1.00 8.12 112 GLN A N 1
ATOM 709 C CA . GLN A 1 91 ? 22.699 51.616 43.771 1.00 8.31 112 GLN A CA 1
ATOM 710 C C . GLN A 1 91 ? 22.315 50.618 42.650 1.00 8.43 112 GLN A C 1
ATOM 711 O O . GLN A 1 91 ? 22.210 51.080 41.469 1.00 8.85 112 GLN A O 1
ATOM 717 N N . ARG A 1 92 ? 22.238 49.325 42.946 1.00 8.43 113 ARG A N 1
ATOM 718 C CA . ARG A 1 92 ? 21.919 48.359 41.888 1.00 9.47 113 ARG A CA 1
ATOM 719 C C . ARG A 1 92 ? 20.635 48.620 41.210 1.00 8.58 113 ARG A C 1
ATOM 720 O O . ARG A 1 92 ? 20.491 48.570 39.995 1.00 9.20 113 ARG A O 1
ATOM 728 N N . ARG A 1 93 ? 19.602 48.984 41.973 1.00 8.59 114 ARG A N 1
ATOM 729 C CA . ARG A 1 93 ? 18.295 49.323 41.363 1.00 9.59 114 ARG A CA 1
ATOM 730 C C . ARG A 1 93 ? 18.388 50.521 40.460 1.00 9.63 114 ARG A C 1
ATOM 731 O O . ARG A 1 93 ? 17.698 50.635 39.439 1.00 9.06 114 ARG A O 1
ATOM 739 N N . GLU A 1 94 ? 19.209 51.494 40.837 1.00 7.77 115 GLU A N 1
ATOM 740 C CA . GLU A 1 94 ? 19.441 52.686 39.977 1.00 8.77 115 GLU A CA 1
ATOM 741 C C . GLU A 1 94 ? 20.132 52.280 38.664 1.00 9.82 115 GLU A C 1
ATOM 742 O O . GLU A 1 94 ? 19.814 52.811 37.595 1.00 8.99 115 GLU A O 1
ATOM 748 N N . ILE A 1 95 ? 21.131 51.371 38.730 1.00 8.30 116 ILE A N 1
ATOM 749 C CA . ILE A 1 95 ? 21.858 50.950 37.531 1.00 8.08 116 ILE A CA 1
ATOM 750 C C . ILE A 1 95 ? 20.865 50.220 36.608 1.00 7.73 116 ILE A C 1
ATOM 751 O O . ILE A 1 95 ? 20.832 50.481 35.397 1.00 9.54 116 ILE A O 1
ATOM 756 N N . GLU A 1 96 ? 20.057 49.328 37.173 1.00 8.05 117 GLU A N 1
ATOM 757 C CA . GLU A 1 96 ? 19.089 48.561 36.374 1.00 10.22 117 GLU A CA 1
ATOM 758 C C . GLU A 1 96 ? 18.075 49.510 35.712 1.00 8.96 117 GLU A C 1
ATOM 759 O O . GLU A 1 96 ? 17.730 49.341 34.526 1.00 8.85 117 GLU A O 1
ATOM 765 N N . GLN A 1 97 ? 17.616 50.552 36.446 1.00 9.12 118 GLN A N 1
ATOM 766 C CA . GLN A 1 97 ? 16.671 51.527 35.904 1.00 9.24 118 GLN A CA 1
ATOM 767 C C . GLN A 1 97 ? 17.284 52.370 34.761 1.00 9.84 118 GLN A C 1
ATOM 768 O O . GLN A 1 97 ? 16.645 52.612 33.721 1.00 10.00 118 GLN A O 1
ATOM 774 N N . TRP A 1 98 ? 18.579 52.698 34.917 1.00 7.87 119 TRP A N 1
ATOM 775 C CA . TRP A 1 98 ? 19.344 53.350 33.803 1.00 8.35 119 TRP A CA 1
ATOM 776 C C . TRP A 1 98 ? 19.458 52.512 32.573 1.00 7.58 119 TRP A C 1
ATOM 777 O O . TRP A 1 98 ? 19.218 53.019 31.427 1.00 9.39 119 TRP A O 1
ATOM 788 N N . PHE A 1 99 ? 19.752 51.218 32.745 1.00 8.41 120 PHE A N 1
ATOM 789 C CA . PHE A 1 99 ? 19.841 50.344 31.587 1.00 7.60 120 PHE A CA 1
ATOM 790 C C . PHE A 1 99 ? 18.452 50.214 30.925 1.00 8.74 120 PHE A C 1
ATOM 791 O O . PHE A 1 99 ? 18.356 50.335 29.694 1.00 8.78 120 PHE A O 1
ATOM 799 N N . ALA A 1 100 ? 17.385 50.057 31.730 1.00 9.58 121 ALA A N 1
ATOM 800 C CA . ALA A 1 100 ? 16.025 49.974 31.149 1.00 9.52 121 ALA A CA 1
ATOM 801 C C . ALA A 1 100 ? 15.617 51.229 30.466 1.00 10.54 121 ALA A C 1
ATOM 802 O O . ALA A 1 100 ? 14.995 51.184 29.356 1.00 10.41 121 ALA A O 1
ATOM 804 N N . ALA A 1 101 ? 16.015 52.389 30.973 1.00 10.29 122 ALA A N 1
ATOM 805 C CA . ALA A 1 101 ? 15.605 53.710 30.405 1.00 10.64 122 ALA A CA 1
ATOM 806 C C . ALA A 1 101 ? 16.242 53.873 29.050 1.00 9.29 122 ALA A C 1
ATOM 807 O O . ALA A 1 101 ? 15.594 54.308 28.081 1.00 10.50 122 ALA A O 1
ATOM 809 N N . VAL A 1 102 ? 17.548 53.575 28.931 1.00 8.56 123 VAL A N 1
ATOM 810 C CA . VAL A 1 102 ? 18.239 53.705 27.643 1.00 9.76 123 VAL A CA 1
ATOM 811 C C . VAL A 1 102 ? 17.673 52.732 26.592 1.00 8.76 123 VAL A C 1
ATOM 812 O O . VAL A 1 102 ? 17.428 53.077 25.423 1.00 9.99 123 VAL A O 1
ATOM 816 N N . ALA A 1 103 ? 17.435 51.460 26.997 1.00 9.26 124 ALA A N 1
ATOM 817 C CA . ALA A 1 103 ? 16.891 50.490 26.043 1.00 11.01 124 ALA A CA 1
ATOM 818 C C . ALA A 1 103 ? 15.472 50.891 25.562 1.00 10.95 124 ALA A C 1
ATOM 819 O O . ALA A 1 103 ? 15.157 50.659 24.410 1.00 13.25 124 ALA A O 1
ATOM 821 N N . GLN A 1 104 ? 14.652 51.491 26.419 1.00 11.12 125 GLN A N 1
ATOM 822 C CA . GLN A 1 104 ? 13.286 51.914 26.047 1.00 12.16 125 GLN A CA 1
ATOM 823 C C . GLN A 1 104 ? 13.361 53.076 25.035 1.00 13.15 125 GLN A C 1
ATOM 824 O O . GLN A 1 104 ? 12.599 53.179 24.059 1.00 13.26 125 GLN A O 1
ATOM 830 N N . ARG A 1 105 ? 14.259 54.034 25.270 1.00 10.57 126 ARG A N 1
ATOM 831 C CA . ARG A 1 105 ? 14.241 55.287 24.536 1.00 11.48 126 ARG A CA 1
ATOM 832 C C . ARG A 1 105 ? 14.904 55.143 23.199 1.00 12.97 126 ARG A C 1
ATOM 833 O O . ARG A 1 105 ? 14.582 55.912 22.251 1.00 11.89 126 ARG A O 1
ATOM 841 N N . TYR A 1 106 ? 15.903 54.271 23.103 1.00 11.53 127 TYR A N 1
ATOM 842 C CA . TYR A 1 106 ? 16.795 54.141 21.947 1.00 12.45 127 TYR A CA 1
ATOM 843 C C . TYR A 1 106 ? 16.879 52.796 21.323 1.00 12.23 127 TYR A C 1
ATOM 844 O O . TYR A 1 106 ? 17.860 52.084 21.523 1.00 15.18 127 TYR A O 1
ATOM 853 N N . PRO A 1 107 ? 15.750 52.333 20.712 1.00 14.24 128 PRO A N 1
ATOM 854 C CA . PRO A 1 107 ? 15.695 50.969 20.218 1.00 16.43 128 PRO A CA 1
ATOM 855 C C . PRO A 1 107 ? 16.618 50.563 19.095 1.00 12.46 128 PRO A C 1
ATOM 856 O O . PRO A 1 107 ? 16.855 49.349 18.852 1.00 16.73 128 PRO A O 1
ATOM 860 N N . ASP A 1 108 ? 17.204 51.517 18.427 1.00 14.73 129 ASP A N 1
ATOM 861 C CA . ASP A 1 108 ? 18.055 51.251 17.239 1.00 16.61 129 ASP A CA 1
ATOM 862 C C . ASP A 1 108 ? 19.560 51.504 17.496 1.00 14.78 129 ASP A C 1
ATOM 863 O O . ASP A 1 108 ? 20.211 51.907 16.670 1.00 24.89 129 ASP A O 1
ATOM 868 N N . ILE A 1 109 ? 20.054 51.231 18.648 1.00 14.84 130 ILE A N 1
ATOM 869 C CA . ILE A 1 109 ? 21.486 51.282 18.969 1.00 11.09 130 ILE A CA 1
ATOM 870 C C . ILE A 1 109 ? 22.230 50.164 18.172 1.00 11.02 130 ILE A C 1
ATOM 871 O O . ILE A 1 109 ? 21.850 49.005 18.234 1.00 14.67 130 ILE A O 1
ATOM 876 N N . ALA A 1 110 ? 23.278 50.518 17.451 1.00 11.51 131 ALA A N 1
ATOM 877 C CA . ALA A 1 110 ? 24.031 49.575 16.615 1.00 11.95 131 ALA A CA 1
ATOM 878 C C . ALA A 1 110 ? 25.007 48.793 17.518 1.00 11.35 131 ALA A C 1
ATOM 879 O O . ALA A 1 110 ? 25.232 47.587 17.295 1.00 14.09 131 ALA A O 1
ATOM 881 N N . LEU A 1 111 ? 25.689 49.513 18.427 1.00 11.35 132 LEU A N 1
ATOM 882 C CA . LEU A 1 111 ? 26.692 48.884 19.327 1.00 9.34 132 LEU A CA 1
ATOM 883 C C . LEU A 1 111 ? 26.486 49.566 20.694 1.00 9.37 132 LEU A C 1
ATOM 884 O O . LEU A 1 111 ? 26.535 50.806 20.814 1.00 9.95 132 LEU A O 1
ATOM 889 N N . LEU A 1 112 ? 26.280 48.718 21.701 1.00 8.33 133 LEU A N 1
ATOM 890 C CA . LEU A 1 112 ? 26.136 49.190 23.100 1.00 9.31 133 LEU A CA 1
ATOM 891 C C . LEU A 1 112 ? 27.473 49.030 23.803 1.00 10.53 133 LEU A C 1
ATOM 892 O O . LEU A 1 112 ? 27.909 47.884 24.047 1.00 9.82 133 LEU A O 1
ATOM 897 N N . GLU A 1 113 ? 28.150 50.151 24.162 1.00 8.63 134 GLU A N 1
ATOM 898 C CA . GLU A 1 113 ? 29.394 50.095 24.949 1.00 9.31 134 GLU A CA 1
ATOM 899 C C . GLU A 1 113 ? 28.936 49.963 26.411 1.00 9.60 134 GLU A C 1
ATOM 900 O O . GLU A 1 113 ? 28.507 50.919 27.091 1.00 9.15 134 GLU A O 1
ATOM 906 N N . VAL A 1 114 ? 28.994 48.750 26.907 1.00 9.07 135 VAL A N 1
ATOM 907 C CA . VAL A 1 114 ? 28.486 48.447 28.217 1.00 9.06 135 VAL A CA 1
ATOM 908 C C . VAL A 1 114 ? 29.425 48.848 29.319 1.00 8.80 135 VAL A C 1
ATOM 909 O O . VAL A 1 114 ? 28.982 49.435 30.296 1.00 8.12 135 VAL A O 1
ATOM 913 N N . VAL A 1 115 ? 30.691 48.457 29.211 1.00 7.65 136 VAL A N 1
ATOM 914 C CA . VAL A 1 115 ? 31.729 48.844 30.174 1.00 8.28 136 VAL A CA 1
ATOM 915 C C . VAL A 1 115 ? 32.892 49.435 29.400 1.00 7.64 136 VAL A C 1
ATOM 916 O O . VAL A 1 115 ? 33.374 48.793 28.438 1.00 7.99 136 VAL A O 1
ATOM 920 N N . ASN A 1 116 ? 33.390 50.615 29.813 1.00 7.90 137 ASN A N 1
ATOM 921 C CA . ASN A 1 116 ? 34.611 51.203 29.291 1.00 7.14 137 ASN A CA 1
ATOM 922 C C . ASN A 1 116 ? 35.660 51.161 30.404 1.00 8.57 137 ASN A C 1
ATOM 923 O O . ASN A 1 116 ? 35.400 51.463 31.564 1.00 8.29 137 ASN A O 1
ATOM 928 N N . GLU A 1 117 ? 36.890 50.852 29.988 1.00 7.66 138 GLU A N 1
ATOM 929 C CA . GLU A 1 117 ? 38.105 50.967 30.798 1.00 8.05 138 GLU A CA 1
ATOM 930 C C . GLU A 1 117 ? 38.138 50.104 32.067 1.00 7.36 138 GLU A C 1
ATOM 931 O O . GLU A 1 117 ? 38.573 50.506 33.134 1.00 7.97 138 GLU A O 1
ATOM 937 N N . PRO A 1 118 ? 37.774 48.814 31.936 1.00 7.00 139 PRO A N 1
ATOM 938 C CA . PRO A 1 118 ? 37.841 47.919 33.141 1.00 8.11 139 PRO A CA 1
ATOM 939 C C . PRO A 1 118 ? 39.214 47.743 33.718 1.00 8.89 139 PRO A C 1
ATOM 940 O O . PRO A 1 118 ? 39.375 47.677 34.939 1.00 8.32 139 PRO A O 1
ATOM 944 N N . LEU A 1 119 ? 40.258 47.841 32.888 1.00 8.83 140 LEU A N 1
ATOM 945 C CA . LEU A 1 119 ? 41.648 47.709 33.375 1.00 8.47 140 LEU A CA 1
ATOM 946 C C . LEU A 1 119 ? 42.227 48.978 33.969 1.00 9.18 140 LEU A C 1
ATOM 947 O O . LEU A 1 119 ? 43.230 48.964 34.664 1.00 8.50 140 LEU A O 1
ATOM 952 N N . ASN A 1 120 ? 41.584 50.108 33.652 1.00 8.23 141 ASN A N 1
ATOM 953 C CA . ASN A 1 120 ? 42.164 51.386 33.942 1.00 7.36 141 ASN A CA 1
ATOM 954 C C . ASN A 1 120 ? 41.301 52.280 34.869 1.00 7.39 141 ASN A C 1
ATOM 955 O O . ASN A 1 120 ? 41.882 52.911 35.752 1.00 7.62 141 ASN A O 1
ATOM 960 N N . ASP A 1 121 ? 39.959 52.282 34.690 1.00 8.48 142 ASP A N 1
ATOM 961 C CA . ASP A 1 121 ? 39.045 53.274 35.368 1.00 10.89 142 ASP A CA 1
ATOM 962 C C . ASP A 1 121 ? 37.740 52.521 35.794 1.00 10.54 142 ASP A C 1
ATOM 963 O O . ASP A 1 121 ? 36.682 52.891 35.336 1.00 10.12 142 ASP A O 1
ATOM 968 N N . PRO A 1 122 ? 37.858 51.561 36.736 1.00 7.82 143 PRO A N 1
ATOM 969 C CA . PRO A 1 122 ? 36.614 50.928 37.260 1.00 9.28 143 PRO A CA 1
ATOM 970 C C . PRO A 1 122 ? 35.821 51.907 38.133 1.00 9.66 143 PRO A C 1
ATOM 971 O O . PRO A 1 122 ? 36.399 52.891 38.618 1.00 10.11 143 PRO A O 1
ATOM 975 N N . PRO A 1 123 ? 34.511 51.651 38.283 1.00 8.73 144 PRO A N 1
ATOM 976 C CA . PRO A 1 123 ? 33.629 52.581 39.058 1.00 9.33 144 PRO A CA 1
ATOM 977 C C . PRO A 1 123 ? 33.753 52.346 40.581 1.00 9.73 144 PRO A C 1
ATOM 978 O O . PRO A 1 123 ? 32.750 52.147 41.276 1.00 9.52 144 PRO A O 1
ATOM 982 N N . SER A 1 124 ? 34.999 52.410 41.093 1.00 7.90 145 SER A N 1
ATOM 983 C CA . SER A 1 124 ? 35.323 52.086 42.477 1.00 9.94 145 SER A CA 1
ATOM 984 C C . SER A 1 124 ? 35.708 53.317 43.302 1.00 9.46 145 SER A C 1
ATOM 985 O O . SER A 1 124 ? 35.911 53.168 44.500 1.00 12.40 145 SER A O 1
ATOM 988 N N . LYS A 1 125 ? 35.839 54.474 42.701 1.00 9.17 146 LYS A N 1
ATOM 989 C CA . LYS A 1 125 ? 36.220 55.758 43.424 1.00 9.83 146 LYS A CA 1
ATOM 990 C C . LYS A 1 125 ? 34.996 56.578 43.849 1.00 11.75 146 LYS A C 1
ATOM 991 O O . LYS A 1 125 ? 33.942 56.550 43.242 1.00 10.85 146 LYS A O 1
ATOM 997 N N . ALA A 1 126 ? 35.181 57.402 44.887 1.00 12.04 147 ALA A N 1
ATOM 998 C CA . ALA A 1 126 ? 34.201 58.309 45.445 1.00 14.76 147 ALA A CA 1
ATOM 999 C C . ALA A 1 126 ? 34.538 59.755 45.259 1.00 14.33 147 ALA A C 1
ATOM 1000 O O . ALA A 1 126 ? 33.927 60.661 45.898 1.00 13.35 147 ALA A O 1
ATOM 1002 N N . ASP A 1 127 ? 35.434 60.044 44.298 1.00 14.01 148 ASP A N 1
ATOM 1003 C CA . ASP A 1 127 ? 35.694 61.390 43.891 1.00 13.91 148 ASP A CA 1
ATOM 1004 C C . ASP A 1 127 ? 34.612 61.931 42.935 1.00 13.02 148 ASP A C 1
ATOM 1005 O O . ASP A 1 127 ? 33.559 61.248 42.762 1.00 12.92 148 ASP A O 1
ATOM 1010 N N . THR A 1 128 ? 34.835 63.079 42.290 1.00 14.39 149 THR A N 1
ATOM 1011 C CA . THR A 1 128 ? 33.789 63.751 41.534 1.00 16.08 149 THR A CA 1
ATOM 1012 C C . THR A 1 128 ? 33.503 62.928 40.272 1.00 14.61 149 THR A C 1
ATOM 1013 O O . THR A 1 128 ? 34.360 62.736 39.397 1.00 17.78 149 THR A O 1
ATOM 1017 N N . GLY A 1 129 ? 32.275 62.356 40.215 1.00 13.31 150 GLY A N 1
ATOM 1018 C CA . GLY A 1 129 ? 31.852 61.552 39.076 1.00 12.98 150 GLY A CA 1
ATOM 1019 C C . GLY A 1 129 ? 32.330 60.130 39.133 1.00 11.34 150 GLY A C 1
ATOM 1020 O O . GLY A 1 129 ? 32.152 59.376 38.184 1.00 12.15 150 GLY A O 1
ATOM 1021 N N . GLY A 1 130 ? 32.906 59.688 40.230 1.00 10.14 151 GLY A N 1
ATOM 1022 C CA . GLY A 1 130 ? 33.448 58.335 40.330 1.00 11.92 151 GLY A CA 1
ATOM 1023 C C . GLY A 1 130 ? 32.479 57.212 40.493 1.00 11.70 151 GLY A C 1
ATOM 1024 O O . GLY A 1 130 ? 32.797 56.062 40.183 1.00 11.01 151 GLY A O 1
ATOM 1025 N N . GLY A 1 131 ? 31.257 57.489 40.969 1.00 10.08 152 GLY A N 1
ATOM 1026 C CA . GLY A 1 131 ? 30.236 56.529 41.045 1.00 9.07 152 GLY A CA 1
ATOM 1027 C C . GLY A 1 131 ? 30.211 55.663 42.281 1.00 9.64 152 GLY A C 1
ATOM 1028 O O . GLY A 1 131 ? 29.167 55.461 42.922 1.00 10.71 152 GLY A O 1
ATOM 1029 N N . ASN A 1 132 ? 31.354 55.050 42.582 1.00 10.32 153 ASN A N 1
ATOM 1030 C CA . ASN A 1 132 ? 31.513 54.326 43.823 1.00 10.96 153 ASN A CA 1
ATOM 1031 C C . ASN A 1 132 ? 30.478 53.218 43.971 1.00 8.96 153 ASN A C 1
ATOM 1032 O O . ASN A 1 132 ? 29.927 52.937 45.079 1.00 10.90 153 ASN A O 1
ATOM 1037 N N . TYR A 1 133 ? 30.244 52.478 42.859 1.00 8.31 154 TYR A N 1
ATOM 1038 C CA . TYR A 1 133 ? 29.156 51.402 42.827 1.00 9.44 154 TYR A CA 1
ATOM 1039 C C . TYR A 1 133 ? 29.668 50.092 42.416 1.00 9.30 154 TYR A C 1
ATOM 1040 O O . TYR A 1 133 ? 28.881 49.149 42.130 1.00 9.76 154 TYR A O 1
ATOM 1049 N N . LEU A 1 134 ? 30.973 49.852 42.575 1.00 10.51 155 LEU A N 1
ATOM 1050 C CA . LEU A 1 134 ? 31.528 48.561 42.214 1.00 9.20 155 LEU A CA 1
ATOM 1051 C C . LEU A 1 134 ? 30.843 47.426 42.944 1.00 9.79 155 LEU A C 1
ATOM 1052 O O . LEU A 1 134 ? 30.605 46.357 42.382 1.00 10.46 155 LEU A O 1
ATOM 1057 N N . GLN A 1 135 ? 30.574 47.626 44.229 1.00 9.89 156 GLN A N 1
ATOM 1058 C CA . GLN A 1 135 ? 29.953 46.634 45.060 1.00 12.15 156 GLN A CA 1
ATOM 1059 C C . GLN A 1 135 ? 28.471 46.333 44.679 1.00 11.20 156 GLN A C 1
ATOM 1060 O O . GLN A 1 135 ? 27.941 45.254 44.946 1.00 12.81 156 GLN A O 1
ATOM 1066 N N . ALA A 1 136 ? 27.779 47.294 44.097 1.00 11.06 157 ALA A N 1
ATOM 1067 C CA . ALA A 1 136 ? 26.434 47.079 43.627 1.00 11.98 157 ALA A CA 1
ATOM 1068 C C . ALA A 1 136 ? 26.404 46.086 42.484 1.00 14.30 157 ALA A C 1
ATOM 1069 O O . ALA A 1 136 ? 25.349 45.482 42.182 1.00 12.35 157 ALA A O 1
ATOM 1071 N N . LEU A 1 137 ? 27.532 45.879 41.839 1.00 10.59 158 LEU A N 1
ATOM 1072 C CA . LEU A 1 137 ? 27.688 44.882 40.724 1.00 9.57 158 LEU A CA 1
ATOM 1073 C C . LEU A 1 137 ? 28.477 43.659 41.158 1.00 8.75 158 LEU A C 1
ATOM 1074 O O . LEU A 1 137 ? 28.984 42.890 40.302 1.00 10.43 158 LEU A O 1
ATOM 1079 N N . GLY A 1 138 ? 28.610 43.420 42.489 1.00 10.06 159 GLY A N 1
ATOM 1080 C CA . GLY A 1 138 ? 29.324 42.220 42.986 1.00 11.44 159 GLY A CA 1
ATOM 1081 C C . GLY A 1 138 ? 30.807 42.388 43.252 1.00 10.86 159 GLY A C 1
ATOM 1082 O O . GLY A 1 138 ? 31.485 41.456 43.604 1.00 12.68 159 GLY A O 1
ATOM 1083 N N . GLY A 1 139 ? 31.352 43.592 43.004 1.00 8.77 160 GLY A N 1
ATOM 1084 C CA . GLY A 1 139 ? 32.748 43.830 43.254 1.00 8.76 160 GLY A CA 1
ATOM 1085 C C . GLY A 1 139 ? 33.651 42.985 42.367 1.00 9.30 160 GLY A C 1
ATOM 1086 O O . GLY A 1 139 ? 33.276 42.619 41.206 1.00 10.19 160 GLY A O 1
ATOM 1087 N N . ASN A 1 140 ? 34.862 42.607 42.829 1.00 10.53 161 ASN A N 1
ATOM 1088 C CA . ASN A 1 140 ? 35.738 41.764 42.031 1.00 10.61 161 ASN A CA 1
ATOM 1089 C C . ASN A 1 140 ? 35.237 40.337 42.017 1.00 9.65 161 ASN A C 1
ATOM 1090 O O . ASN A 1 140 ? 35.339 39.651 40.986 1.00 10.85 161 ASN A O 1
ATOM 1095 N N . GLY A 1 141 ? 34.651 39.868 43.120 1.00 11.87 162 GLY A N 1
ATOM 1096 C CA . GLY A 1 141 ? 34.087 38.599 43.187 1.00 10.65 162 GLY A CA 1
ATOM 1097 C C . GLY A 1 141 ? 35.041 37.419 42.990 1.00 13.78 162 GLY A C 1
ATOM 1098 O O . GLY A 1 141 ? 36.262 37.570 43.055 1.00 16.24 162 GLY A O 1
ATOM 1099 N N . ASP A 1 142 ? 34.505 36.255 42.641 1.00 13.92 163 ASP A N 1
ATOM 1100 C CA . ASP A 1 142 ? 35.300 35.051 42.553 1.00 17.04 163 ASP A CA 1
ATOM 1101 C C . ASP A 1 142 ? 36.299 35.060 41.431 1.00 15.80 163 ASP A C 1
ATOM 1102 O O . ASP A 1 142 ? 37.411 34.572 41.601 1.00 16.54 163 ASP A O 1
ATOM 1107 N N . SER A 1 143 ? 35.884 35.622 40.278 1.00 14.81 164 SER A N 1
ATOM 1108 C CA . SER A 1 143 ? 36.723 35.576 39.106 1.00 14.49 164 SER A CA 1
ATOM 1109 C C . SER A 1 143 ? 37.706 36.743 39.038 1.00 13.69 164 SER A C 1
ATOM 1110 O O . SER A 1 143 ? 38.602 36.734 38.182 1.00 14.83 164 SER A O 1
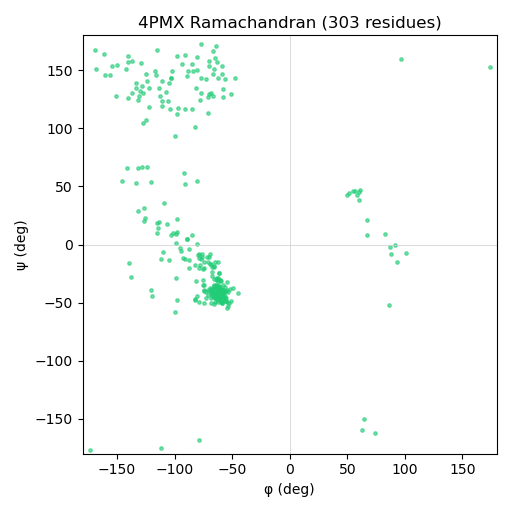ATOM 1113 N N . GLY A 1 144 ? 37.501 37.784 39.874 1.00 11.45 165 GLY A N 1
ATOM 1114 C CA . GLY A 1 144 ? 38.222 39.024 39.773 1.00 12.06 165 GLY A CA 1
ATOM 1115 C C . GLY A 1 144 ? 37.517 40.073 38.942 1.00 10.11 165 GLY A C 1
ATOM 1116 O O . GLY A 1 144 ? 37.901 41.246 39.001 1.00 10.92 165 GLY A O 1
ATOM 1117 N N . TRP A 1 145 ? 36.528 39.715 38.159 1.00 10.12 166 TRP A N 1
ATOM 1118 C CA . TRP A 1 145 ? 35.807 40.585 37.221 1.00 8.20 166 TRP A CA 1
ATOM 1119 C C . TRP A 1 145 ? 34.296 40.456 37.330 1.00 7.63 166 TRP A C 1
ATOM 1120 O O . TRP A 1 145 ? 33.573 40.770 36.371 1.00 9.09 166 TRP A O 1
ATOM 1131 N N . GLU A 1 146 ? 33.804 40.121 38.525 1.00 8.37 167 GLU A N 1
ATOM 1132 C CA . GLU A 1 146 ? 32.338 39.946 38.762 1.00 9.74 167 GLU A CA 1
ATOM 1133 C C . GLU A 1 146 ? 31.566 41.155 38.262 1.00 8.88 167 GLU A C 1
ATOM 1134 O O . GLU A 1 146 ? 30.521 40.987 37.614 1.00 8.41 167 GLU A O 1
ATOM 1140 N N . TRP A 1 147 ? 32.017 42.355 38.626 1.00 9.43 168 TRP A N 1
ATOM 1141 C CA . TRP A 1 147 ? 31.217 43.571 38.276 1.00 7.54 168 TRP A CA 1
ATOM 1142 C C . TRP A 1 147 ? 31.118 43.717 36.754 1.00 7.32 168 TRP A C 1
ATOM 1143 O O . TRP A 1 147 ? 30.085 44.266 36.290 1.00 8.67 168 TRP A O 1
ATOM 1154 N N . VAL A 1 148 ? 32.090 43.276 35.966 1.00 7.57 169 VAL A N 1
ATOM 1155 C CA . VAL A 1 148 ? 32.008 43.356 34.477 1.00 7.26 169 VAL A CA 1
ATOM 1156 C C . VAL A 1 148 ? 30.945 42.327 34.013 1.00 7.75 169 VAL A C 1
ATOM 1157 O O . VAL A 1 148 ? 30.072 42.624 33.180 1.00 8.48 169 VAL A O 1
ATOM 1161 N N . LEU A 1 149 ? 31.016 41.107 34.625 1.00 8.06 170 LEU A N 1
ATOM 1162 C CA . LEU A 1 149 ? 29.969 40.065 34.270 1.00 7.78 170 LEU A CA 1
ATOM 1163 C C . LEU A 1 149 ? 28.577 40.582 34.571 1.00 7.22 170 LEU A C 1
ATOM 1164 O O . LEU A 1 149 ? 27.677 40.435 33.745 1.00 8.19 170 LEU A O 1
ATOM 1169 N N . GLN A 1 150 ? 28.383 41.197 35.734 1.00 8.09 171 GLN A N 1
ATOM 1170 C CA . GLN A 1 150 ? 27.058 41.672 36.093 1.00 7.70 171 GLN A CA 1
ATOM 1171 C C . GLN A 1 150 ? 26.594 42.800 35.160 1.00 7.29 171 GLN A C 1
ATOM 1172 O O . GLN A 1 150 ? 25.390 42.838 34.831 1.00 9.19 171 GLN A O 1
ATOM 1178 N N . SER A 1 151 ? 27.515 43.672 34.722 1.00 8.24 172 SER A N 1
ATOM 1179 C CA . SER A 1 151 ? 27.114 44.758 33.794 1.00 8.83 172 SER A CA 1
ATOM 1180 C C . SER A 1 151 ? 26.590 44.163 32.447 1.00 8.45 172 SER A C 1
ATOM 1181 O O . SER A 1 151 ? 25.566 44.565 31.924 1.00 8.50 172 SER A O 1
ATOM 1184 N N . PHE A 1 152 ? 27.350 43.215 31.902 1.00 7.92 173 PHE A N 1
ATOM 1185 C CA . PHE A 1 152 ? 26.918 42.568 30.695 1.00 8.33 173 PHE A CA 1
ATOM 1186 C C . PHE A 1 152 ? 25.668 41.730 30.803 1.00 7.98 173 PHE A C 1
ATOM 1187 O O . PHE A 1 152 ? 24.841 41.668 29.898 1.00 9.34 173 PHE A O 1
ATOM 1195 N N . ARG A 1 153 ? 25.488 41.045 31.942 1.00 8.43 174 ARG A N 1
ATOM 1196 C CA . ARG A 1 153 ? 24.262 40.302 32.188 1.00 7.89 174 ARG A CA 1
ATOM 1197 C C . ARG A 1 153 ? 23.070 41.279 32.121 1.00 7.36 174 ARG A C 1
ATOM 1198 O O . ARG A 1 153 ? 22.025 40.949 31.506 1.00 8.75 174 ARG A O 1
ATOM 1206 N N . LEU A 1 154 ? 23.185 42.410 32.822 1.00 7.73 175 LEU A N 1
ATOM 1207 C CA . LEU A 1 154 ? 22.101 43.449 32.758 1.00 8.53 175 LEU A CA 1
ATOM 1208 C C . LEU A 1 154 ? 21.870 43.928 31.341 1.00 9.95 175 LEU A C 1
ATOM 1209 O O . LEU A 1 154 ? 20.693 44.133 30.951 1.00 10.04 175 LEU A O 1
ATOM 1214 N N . ALA A 1 155 ? 22.930 44.113 30.571 1.00 8.71 176 ALA A N 1
ATOM 1215 C CA . ALA A 1 155 ? 22.758 44.555 29.201 1.00 8.91 176 ALA A CA 1
ATOM 1216 C C . ALA A 1 155 ? 22.022 43.500 28.345 1.00 9.79 176 ALA A C 1
ATOM 1217 O O . ALA A 1 155 ? 21.162 43.818 27.565 1.00 9.89 176 ALA A O 1
ATOM 1219 N N . ARG A 1 156 ? 22.382 42.248 28.506 1.00 8.48 177 ARG A N 1
ATOM 1220 C CA . ARG A 1 156 ? 21.704 41.149 27.735 1.00 10.40 177 ARG A CA 1
ATOM 1221 C C . ARG A 1 156 ? 20.210 41.161 28.070 1.00 12.88 177 ARG A C 1
ATOM 1222 O O . ARG A 1 156 ? 19.368 40.919 27.178 1.00 13.63 177 ARG A O 1
ATOM 1230 N N . ARG A 1 157 ? 19.870 41.334 29.342 1.00 13.80 178 ARG A N 1
ATOM 1231 C CA . ARG A 1 157 ? 18.486 41.255 29.775 1.00 11.63 178 ARG A CA 1
ATOM 1232 C C . ARG A 1 157 ? 17.675 42.426 29.204 1.00 12.71 178 ARG A C 1
ATOM 1233 O O . ARG A 1 157 ? 16.535 42.282 28.774 1.00 14.73 178 ARG A O 1
ATOM 1248 N N . HIS A 1 158 ? 18.263 43.616 29.265 1.00 10.52 179 HIS A N 1
ATOM 1249 C CA . HIS A 1 158 ? 17.530 44.845 28.871 1.00 10.13 179 HIS A CA 1
ATOM 1250 C C . HIS A 1 158 ? 17.618 45.172 27.431 1.00 9.93 179 HIS A C 1
ATOM 1251 O O . HIS A 1 158 ? 16.751 45.884 26.925 1.00 12.19 179 HIS A O 1
ATOM 1258 N N . PHE A 1 159 ? 18.619 44.631 26.710 1.00 10.29 180 PHE A N 1
ATOM 1259 C CA . PHE A 1 159 ? 18.813 44.923 25.295 1.00 11.43 180 PHE A CA 1
ATOM 1260 C C . PHE A 1 159 ? 18.921 43.637 24.522 1.00 11.60 180 PHE A C 1
ATOM 1261 O O . PHE A 1 159 ? 19.955 43.304 24.008 1.00 11.52 180 PHE A O 1
ATOM 1269 N N . PRO A 1 160 ? 17.837 42.852 24.453 1.00 13.14 181 PRO A N 1
ATOM 1270 C CA . PRO A 1 160 ? 18.006 41.470 23.919 1.00 12.11 181 PRO A CA 1
ATOM 1271 C C . PRO A 1 160 ? 18.303 41.359 22.473 1.00 14.02 181 PRO A C 1
ATOM 1272 O O . PRO A 1 160 ? 18.675 40.266 22.047 1.00 17.14 181 PRO A O 1
ATOM 1276 N N . HIS A 1 161 ? 18.244 42.448 21.708 1.00 14.42 182 HIS A N 1
ATOM 1277 C CA . HIS A 1 161 ? 18.598 42.378 20.290 1.00 15.90 182 HIS A CA 1
ATOM 1278 C C . HIS A 1 161 ? 19.834 43.201 19.906 1.00 16.38 182 HIS A C 1
ATOM 1279 O O . HIS A 1 161 ? 20.024 43.446 18.746 1.00 21.43 182 HIS A O 1
ATOM 1286 N N . THR A 1 162 ? 20.585 43.719 20.851 1.00 11.02 183 THR A N 1
ATOM 1287 C CA . THR A 1 162 ? 21.637 44.658 20.631 1.00 11.01 183 THR A CA 1
ATOM 1288 C C . THR A 1 162 ? 23.042 44.027 20.759 1.00 10.89 183 THR A C 1
ATOM 1289 O O . THR A 1 162 ? 23.317 43.334 21.736 1.00 10.67 183 THR A O 1
ATOM 1293 N N . LYS A 1 163 ? 23.963 44.395 19.868 1.00 11.53 184 LYS A N 1
ATOM 1294 C CA . LYS A 1 163 ? 25.381 43.986 19.966 1.00 10.13 184 LYS A CA 1
ATOM 1295 C C . LYS A 1 163 ? 26.028 44.698 21.150 1.00 10.03 184 LYS A C 1
ATOM 1296 O O . LYS A 1 163 ? 25.980 45.947 21.261 1.00 10.44 184 LYS A O 1
ATOM 1302 N N . LEU A 1 164 ? 26.694 43.890 22.000 1.00 9.95 185 LEU A N 1
ATOM 1303 C CA . LEU A 1 164 ? 27.294 44.393 23.244 1.00 9.75 185 LEU A CA 1
ATOM 1304 C C . LEU A 1 164 ? 28.833 44.443 23.112 1.00 9.47 185 LEU A C 1
ATOM 1305 O O . LEU A 1 164 ? 29.468 43.472 22.686 1.00 9.64 185 LEU A O 1
ATOM 1310 N N . MET A 1 165 ? 29.424 45.582 23.492 1.00 8.32 186 MET A N 1
ATOM 1311 C CA . MET A 1 165 ? 30.874 45.762 23.358 1.00 8.88 186 MET A CA 1
ATOM 1312 C C . MET A 1 165 ? 31.538 46.136 24.688 1.00 7.37 186 MET A C 1
ATOM 1313 O O . MET A 1 165 ? 30.950 46.910 25.488 1.00 9.10 186 MET A O 1
ATOM 1318 N N . ILE A 1 166 ? 32.784 45.675 24.895 1.00 6.99 187 ILE A N 1
ATOM 1319 C CA . ILE A 1 166 ? 33.719 46.140 25.916 1.00 7.88 187 ILE A CA 1
ATOM 1320 C C . ILE A 1 166 ? 34.744 47.053 25.276 1.00 8.15 187 ILE A C 1
ATOM 1321 O O . ILE A 1 166 ? 35.020 46.896 24.076 1.00 9.96 187 ILE A O 1
ATOM 1326 N N . ASN A 1 167 ? 35.266 48.045 26.040 1.00 7.29 188 ASN A N 1
ATOM 1327 C CA . ASN A 1 167 ? 36.172 49.016 25.447 1.00 7.14 188 ASN A CA 1
ATOM 1328 C C . ASN A 1 167 ? 37.265 49.341 26.492 1.00 7.45 188 ASN A C 1
ATOM 1329 O O . ASN A 1 167 ? 37.000 49.239 27.695 1.00 7.17 188 ASN A O 1
ATOM 1334 N N . ASP A 1 168 ? 38.486 49.711 26.068 1.00 7.12 189 ASP A N 1
ATOM 1335 C CA . ASP A 1 168 ? 39.591 50.026 26.953 1.00 6.21 189 ASP A CA 1
ATOM 1336 C C . ASP A 1 168 ? 40.723 50.644 26.191 1.00 8.20 189 ASP A C 1
ATOM 1337 O O . ASP A 1 168 ? 40.698 50.680 24.925 1.00 9.47 189 ASP A O 1
ATOM 1342 N N . TYR A 1 169 ? 41.731 51.246 26.873 1.00 7.72 190 TYR A N 1
ATOM 1343 C CA . TYR A 1 169 ? 42.933 51.776 26.266 1.00 7.82 190 TYR A CA 1
ATOM 1344 C C . TYR A 1 169 ? 44.173 51.030 26.715 1.00 8.34 190 TYR A C 1
ATOM 1345 O O . TYR A 1 169 ? 44.223 50.335 27.778 1.00 8.12 190 TYR A O 1
ATOM 1354 N N . SER A 1 170 ? 45.257 51.310 25.979 1.00 8.09 191 SER A N 1
ATOM 1355 C CA . SER A 1 170 ? 46.553 50.735 26.259 1.00 9.84 191 SER A CA 1
ATOM 1356 C C . SER A 1 170 ? 46.512 49.193 26.301 1.00 9.86 191 SER A C 1
ATOM 1357 O O . SER A 1 170 ? 47.071 48.505 27.168 1.00 11.14 191 SER A O 1
ATOM 1360 N N . ILE A 1 171 ? 45.873 48.634 25.321 1.00 9.29 192 ILE A N 1
ATOM 1361 C CA . ILE A 1 171 ? 45.737 47.206 25.162 1.00 10.35 192 ILE A CA 1
ATOM 1362 C C . ILE A 1 171 ? 46.739 46.649 24.141 1.00 10.45 192 ILE A C 1
ATOM 1363 O O . ILE A 1 171 ? 47.599 45.887 24.470 1.00 9.16 192 ILE A O 1
ATOM 1368 N N . THR A 1 172 ? 46.679 47.176 22.887 1.00 8.47 193 THR A N 1
ATOM 1369 C CA . THR A 1 172 ? 47.505 46.586 21.842 1.00 9.84 193 THR A CA 1
ATOM 1370 C C . THR A 1 172 ? 48.986 47.058 21.915 1.00 9.77 193 THR A C 1
ATOM 1371 O O . THR A 1 172 ? 49.838 46.463 21.274 1.00 10.89 193 THR A O 1
ATOM 1375 N N . SER A 1 173 ? 49.309 48.032 22.767 1.00 10.64 194 SER A N 1
ATOM 1376 C CA . SER A 1 173 ? 50.699 48.496 22.990 1.00 9.75 194 SER A CA 1
ATOM 1377 C C . SER A 1 173 ? 51.457 47.493 23.854 1.00 9.03 194 SER A C 1
ATOM 1378 O O . SER A 1 173 ? 52.673 47.703 23.960 1.00 13.19 194 SER A O 1
ATOM 1381 N N . SER A 1 174 ? 50.876 46.446 24.449 1.00 10.58 195 SER A N 1
ATOM 1382 C CA . SER A 1 174 ? 51.618 45.532 25.348 1.00 12.60 195 SER A CA 1
ATOM 1383 C C . SER A 1 174 ? 50.962 44.155 25.267 1.00 11.21 195 SER A C 1
ATOM 1384 O O . SER A 1 174 ? 49.747 44.039 25.425 1.00 11.64 195 SER A O 1
ATOM 1387 N N . ALA A 1 175 ? 51.758 43.102 25.005 1.00 11.14 196 ALA A N 1
ATOM 1388 C CA . ALA A 1 175 ? 51.263 41.689 25.109 1.00 10.32 196 ALA A CA 1
ATOM 1389 C C . ALA A 1 175 ? 50.666 41.392 26.463 1.00 10.00 196 ALA A C 1
ATOM 1390 O O . ALA A 1 175 ? 49.582 40.773 26.535 1.00 10.51 196 ALA A O 1
ATOM 1392 N N . GLN A 1 176 ? 51.283 41.922 27.562 1.00 11.32 197 GLN A N 1
ATOM 1393 C CA . GLN A 1 176 ? 50.792 41.629 28.887 1.00 11.84 197 GLN A CA 1
ATOM 1394 C C . GLN A 1 176 ? 49.390 42.274 29.070 1.00 12.69 197 GLN A C 1
ATOM 1395 O O . GLN A 1 176 ? 48.499 41.600 29.618 1.00 10.16 197 GLN A O 1
ATOM 1401 N N . ALA A 1 177 ? 49.143 43.463 28.569 1.00 10.55 198 ALA A N 1
ATOM 1402 C CA . ALA A 1 177 ? 47.829 44.144 28.681 1.00 10.63 198 ALA A CA 1
ATOM 1403 C C . ALA A 1 177 ? 46.786 43.417 27.844 1.00 10.21 198 ALA A C 1
ATOM 1404 O O . ALA A 1 177 ? 45.642 43.242 28.257 1.00 9.92 198 ALA A O 1
ATOM 1406 N N . THR A 1 178 ? 47.192 42.959 26.664 1.00 8.97 199 THR A N 1
ATOM 1407 C CA . THR A 1 178 ? 46.331 42.192 25.789 1.00 9.12 199 THR A CA 1
ATOM 1408 C C . THR A 1 178 ? 45.884 40.915 26.499 1.00 9.58 199 THR A C 1
ATOM 1409 O O . THR A 1 178 ? 44.697 40.490 26.441 1.00 9.51 199 THR A O 1
ATOM 1413 N N . GLN A 1 179 ? 46.826 40.204 27.140 1.00 8.70 200 GLN A N 1
ATOM 1414 C CA . GLN A 1 179 ? 46.502 38.954 27.838 1.00 8.33 200 GLN A CA 1
ATOM 1415 C C . GLN A 1 179 ? 45.570 39.262 29.056 1.00 9.07 200 GLN A C 1
ATOM 1416 O O . GLN A 1 179 ? 44.638 38.455 29.294 1.00 8.83 200 GLN A O 1
ATOM 1422 N N . LYS A 1 180 ? 45.727 40.404 29.739 1.00 9.24 201 LYS A N 1
ATOM 1423 C CA . LYS A 1 180 ? 44.811 40.768 30.823 1.00 11.16 201 LYS A CA 1
ATOM 1424 C C . LYS A 1 180 ? 43.398 41.004 30.286 1.00 8.55 201 LYS A C 1
ATOM 1425 O O . LYS A 1 180 ? 42.413 40.570 30.866 1.00 9.78 201 LYS A O 1
ATOM 1431 N N . TYR A 1 181 ? 43.279 41.731 29.205 1.00 9.11 202 TYR A N 1
ATOM 1432 C CA . TYR A 1 181 ? 41.990 42.058 28.604 1.00 8.89 202 TYR A CA 1
ATOM 1433 C C . TYR A 1 181 ? 41.280 40.801 28.080 1.00 8.78 202 TYR A C 1
ATOM 1434 O O . TYR A 1 181 ? 40.049 40.608 28.273 1.00 10.01 202 TYR A O 1
ATOM 1443 N N . LEU A 1 182 ? 42.110 39.902 27.502 1.00 8.04 203 LEU A N 1
ATOM 1444 C CA . LEU A 1 182 ? 41.530 38.644 26.987 1.00 9.91 203 LEU A CA 1
ATOM 1445 C C . LEU A 1 182 ? 41.010 37.745 28.140 1.00 8.35 203 LEU A C 1
ATOM 1446 O O . LEU A 1 182 ? 40.085 36.933 27.908 1.00 9.60 203 LEU A O 1
ATOM 1451 N N . GLN A 1 183 ? 41.518 37.888 29.369 1.00 9.89 204 GLN A N 1
ATOM 1452 C CA . GLN A 1 183 ? 40.997 37.126 30.486 1.00 9.86 204 GLN A CA 1
ATOM 1453 C C . GLN A 1 183 ? 39.587 37.618 30.793 1.00 9.88 204 GLN A C 1
ATOM 1454 O O . GLN A 1 183 ? 38.673 36.841 31.084 1.00 9.72 204 GLN A O 1
ATOM 1460 N N . ILE A 1 184 ? 39.341 38.924 30.710 1.00 9.04 205 ILE A N 1
ATOM 1461 C CA . ILE A 1 184 ? 37.990 39.504 30.941 1.00 8.30 205 ILE A CA 1
ATOM 1462 C C . ILE A 1 184 ? 37.077 38.950 29.810 1.00 9.70 205 ILE A C 1
ATOM 1463 O O . ILE A 1 184 ? 35.956 38.475 30.080 1.00 8.33 205 ILE A O 1
ATOM 1468 N N . VAL A 1 185 ? 37.525 39.035 28.560 1.00 9.41 206 VAL A N 1
ATOM 1469 C CA . VAL A 1 185 ? 36.781 38.506 27.435 1.00 10.31 206 VAL A CA 1
ATOM 1470 C C . VAL A 1 185 ? 36.431 37.012 27.614 1.00 10.97 206 VAL A C 1
ATOM 1471 O O . VAL A 1 185 ? 35.292 36.614 27.346 1.00 12.01 206 VAL A O 1
ATOM 1475 N N . ARG A 1 186 ? 37.426 36.212 28.034 1.00 10.58 207 ARG A N 1
ATOM 1476 C CA . ARG A 1 186 ? 37.238 34.811 28.299 1.00 12.20 207 ARG A CA 1
ATOM 1477 C C . ARG A 1 186 ? 36.137 34.537 29.335 1.00 10.13 207 ARG A C 1
ATOM 1478 O O . ARG A 1 186 ? 35.222 33.712 29.123 1.00 12.70 207 ARG A O 1
ATOM 1486 N N . LEU A 1 187 ? 36.143 35.264 30.442 1.00 10.37 208 LEU A N 1
ATOM 1487 C CA . LEU A 1 187 ? 35.126 35.166 31.459 1.00 12.63 208 LEU A CA 1
ATOM 1488 C C . LEU A 1 187 ? 33.734 35.527 30.884 1.00 11.04 208 LEU A C 1
ATOM 1489 O O . LEU A 1 187 ? 32.737 34.817 31.127 1.00 11.20 208 LEU A O 1
ATOM 1494 N N . LEU A 1 188 ? 33.698 36.582 30.093 1.00 10.49 209 LEU A N 1
ATOM 1495 C CA . LEU A 1 188 ? 32.420 37.007 29.535 1.00 9.42 209 LEU A CA 1
ATOM 1496 C C . LEU A 1 188 ? 31.886 35.917 28.585 1.00 10.20 209 LEU A C 1
ATOM 1497 O O . LEU A 1 188 ? 30.678 35.651 28.533 1.00 10.52 209 LEU A O 1
ATOM 1502 N N . GLN A 1 189 ? 32.786 35.354 27.797 1.00 10.92 210 GLN A N 1
ATOM 1503 C CA . GLN A 1 189 ? 32.421 34.332 26.780 1.00 13.79 210 GLN A CA 1
ATOM 1504 C C . GLN A 1 189 ? 31.943 33.015 27.419 1.00 10.57 210 GLN A C 1
ATOM 1505 O O . GLN A 1 189 ? 31.188 32.284 26.758 1.00 12.86 210 GLN A O 1
ATOM 1511 N N . ARG A 1 190 ? 32.245 32.749 28.696 1.00 11.76 211 ARG A N 1
ATOM 1512 C CA . ARG A 1 190 ? 31.710 31.560 29.400 1.00 14.57 211 ARG A CA 1
ATOM 1513 C C . ARG A 1 190 ? 30.168 31.651 29.412 1.00 12.24 211 ARG A C 1
ATOM 1514 O O . ARG A 1 190 ? 29.479 30.623 29.460 1.00 14.88 211 ARG A O 1
ATOM 1522 N N . GLU A 1 191 ? 29.612 32.863 29.422 1.00 10.55 212 GLU A N 1
ATOM 1523 C CA . GLU A 1 191 ? 28.147 33.074 29.391 1.00 9.01 212 GLU A CA 1
ATOM 1524 C C . GLU A 1 191 ? 27.712 33.758 28.155 1.00 10.18 212 GLU A C 1
ATOM 1525 O O . GLU A 1 191 ? 26.566 34.304 28.057 1.00 10.29 212 GLU A O 1
ATOM 1531 N N . ASN A 1 192 ? 28.577 33.738 27.131 1.00 9.81 213 ASN A N 1
ATOM 1532 C CA . ASN A 1 192 ? 28.234 34.378 25.841 1.00 10.43 213 ASN A CA 1
ATOM 1533 C C . ASN A 1 192 ? 27.741 35.830 25.971 1.00 11.55 213 ASN A C 1
ATOM 1534 O O . ASN A 1 192 ? 26.748 36.220 25.371 1.00 10.73 213 ASN A O 1
ATOM 1539 N N . LEU A 1 193 ? 28.465 36.606 26.812 1.00 8.50 214 LEU A N 1
ATOM 1540 C CA . LEU A 1 193 ? 27.980 37.932 27.239 1.00 8.26 214 LEU A CA 1
ATOM 1541 C C . LEU A 1 193 ? 28.430 39.098 26.352 1.00 9.12 214 LEU A C 1
ATOM 1542 O O . LEU A 1 193 ? 27.968 40.231 26.573 1.00 10.15 214 LEU A O 1
ATOM 1547 N N . VAL A 1 194 ? 29.386 38.881 25.458 1.00 9.23 215 VAL A N 1
ATOM 1548 C CA . VAL A 1 194 ? 30.015 40.026 24.727 1.00 10.37 215 VAL A CA 1
ATOM 1549 C C . VAL A 1 194 ? 30.083 39.672 23.266 1.00 9.46 215 VAL A C 1
ATOM 1550 O O . VAL A 1 194 ? 30.387 38.544 22.859 1.00 10.62 215 VAL A O 1
ATOM 1554 N N . ASP A 1 195 ? 29.782 40.677 22.385 1.00 10.15 216 ASP A N 1
ATOM 1555 C CA . ASP A 1 195 ? 29.751 40.491 20.959 1.00 8.88 216 ASP A CA 1
ATOM 1556 C C . ASP A 1 195 ? 30.851 41.213 20.212 1.00 10.40 216 ASP A C 1
ATOM 1557 O O . ASP A 1 195 ? 31.016 40.941 19.006 1.00 11.92 216 ASP A O 1
ATOM 1562 N N . ALA A 1 196 ? 31.593 42.136 20.812 1.00 8.57 217 ALA A N 1
ATOM 1563 C CA . ALA A 1 196 ? 32.561 42.935 20.133 1.00 9.10 217 ALA A CA 1
ATOM 1564 C C . ALA A 1 196 ? 33.620 43.458 21.098 1.00 9.50 217 ALA A C 1
ATOM 1565 O O . ALA A 1 196 ? 33.325 43.753 22.261 1.00 8.49 217 ALA A O 1
ATOM 1567 N N . ILE A 1 197 ? 34.868 43.570 20.596 1.00 8.17 218 ILE A N 1
ATOM 1568 C CA . ILE A 1 197 ? 35.992 44.053 21.405 1.00 8.27 218 ILE A CA 1
ATOM 1569 C C . ILE A 1 197 ? 36.441 45.411 20.920 1.00 9.03 218 ILE A C 1
ATOM 1570 O O . ILE A 1 197 ? 36.866 45.527 19.750 1.00 9.56 218 ILE A O 1
ATOM 1575 N N . GLY A 1 198 ? 36.370 46.413 21.769 1.00 8.70 219 GLY A N 1
ATOM 1576 C CA . GLY A 1 198 ? 36.833 47.779 21.415 1.00 8.26 219 GLY A CA 1
ATOM 1577 C C . GLY A 1 198 ? 38.187 48.049 22.055 1.00 7.43 219 GLY A C 1
ATOM 1578 O O . GLY A 1 198 ? 38.447 47.675 23.224 1.00 7.92 219 GLY A O 1
ATOM 1579 N N . VAL A 1 199 ? 39.046 48.766 21.321 1.00 7.36 220 VAL A N 1
ATOM 1580 C CA . VAL A 1 199 ? 40.264 49.336 21.861 1.00 8.76 220 VAL A CA 1
ATOM 1581 C C . VAL A 1 199 ? 40.328 50.792 21.362 1.00 7.89 220 VAL A C 1
ATOM 1582 O O . VAL A 1 199 ? 40.041 51.070 20.187 1.00 8.80 220 VAL A O 1
ATOM 1586 N N . GLN A 1 200 ? 40.653 51.739 22.272 1.00 7.99 221 GLN A N 1
ATOM 1587 C CA . GLN A 1 200 ? 40.557 53.120 21.940 1.00 8.66 221 GLN A CA 1
ATOM 1588 C C . GLN A 1 200 ? 41.566 53.645 20.892 1.00 8.01 221 GLN A C 1
ATOM 1589 O O . GLN A 1 200 ? 41.167 54.235 19.890 1.00 8.77 221 GLN A O 1
ATOM 1595 N N . GLU A 1 201 ? 42.873 53.340 21.120 1.00 8.59 222 GLU A N 1
ATOM 1596 C CA . GLU A 1 201 ? 43.905 53.846 20.258 1.00 9.53 222 GLU A CA 1
ATOM 1597 C C . GLU A 1 201 ? 44.050 55.380 20.154 1.00 8.98 222 GLU A C 1
ATOM 1598 O O . GLU A 1 201 ? 44.280 55.905 19.050 1.00 9.00 222 GLU A O 1
ATOM 1604 N N . HIS A 1 202 ? 44.002 56.031 21.330 1.00 8.68 223 HIS A N 1
ATOM 1605 C CA . HIS A 1 202 ? 44.422 57.405 21.382 1.00 9.41 223 HIS A CA 1
ATOM 1606 C C . HIS A 1 202 ? 45.940 57.529 21.110 1.00 8.73 223 HIS A C 1
ATOM 1607 O O . HIS A 1 202 ? 46.678 56.512 21.136 1.00 8.41 223 HIS A O 1
ATOM 1614 N N . ALA A 1 203 ? 46.362 58.749 20.866 1.00 9.28 224 ALA A N 1
ATOM 1615 C CA . ALA A 1 203 ? 47.767 59.067 20.557 1.00 9.15 224 ALA A CA 1
ATOM 1616 C C . ALA A 1 203 ? 48.758 58.519 21.549 1.00 7.91 224 ALA A C 1
ATOM 1617 O O . ALA A 1 203 ? 49.897 58.106 21.187 1.00 10.56 224 ALA A O 1
ATOM 1619 N N . PHE A 1 204 ? 48.406 58.541 22.844 1.00 8.98 225 PHE A N 1
ATOM 1620 C CA . PHE A 1 204 ? 49.331 58.091 23.824 1.00 11.63 225 PHE A CA 1
ATOM 1621 C C . PHE A 1 204 ? 49.557 56.522 23.787 1.00 9.66 225 PHE A C 1
ATOM 1622 O O . PHE A 1 204 ? 50.517 56.013 24.362 1.00 11.96 225 PHE A O 1
ATOM 1630 N N . GLU A 1 205 ? 48.730 55.767 23.021 1.00 9.66 226 GLU A N 1
ATOM 1631 C CA . GLU A 1 205 ? 48.830 54.331 22.875 1.00 9.81 226 GLU A CA 1
ATOM 1632 C C . GLU A 1 205 ? 49.659 53.885 21.709 1.00 10.38 226 GLU A C 1
ATOM 1633 O O . GLU A 1 205 ? 50.083 52.718 21.643 1.00 11.73 226 GLU A O 1
ATOM 1639 N N . THR A 1 206 ? 50.002 54.852 20.793 1.00 10.47 227 THR A N 1
ATOM 1640 C CA . THR A 1 206 ? 50.515 54.457 19.490 1.00 10.05 227 THR A CA 1
ATOM 1641 C C . THR A 1 206 ? 51.880 55.173 19.220 1.00 10.18 227 THR A C 1
ATOM 1642 O O . THR A 1 206 ? 52.292 55.309 18.046 1.00 12.09 227 THR A O 1
ATOM 1646 N N . THR A 1 207 ? 52.564 55.642 20.250 1.00 11.27 228 THR A N 1
ATOM 1647 C CA . THR A 1 207 ? 53.851 56.344 20.066 1.00 12.76 228 THR A CA 1
ATOM 1648 C C . THR A 1 207 ? 54.887 55.376 19.497 1.00 11.81 228 THR A C 1
ATOM 1649 O O . THR A 1 207 ? 54.789 54.144 19.698 1.00 13.13 228 THR A O 1
ATOM 1653 N N . PRO A 1 208 ? 55.973 55.936 18.892 1.00 12.04 229 PRO A N 1
ATOM 1654 C CA . PRO A 1 208 ? 56.844 55.037 18.115 1.00 16.01 229 PRO A CA 1
ATOM 1655 C C . PRO A 1 208 ? 57.841 54.218 18.952 1.00 15.73 229 PRO A C 1
ATOM 1656 O O . PRO A 1 208 ? 58.542 53.338 18.396 1.00 22.16 229 PRO A O 1
ATOM 1660 N N . GLU A 1 209 ? 57.857 54.350 20.264 1.00 15.42 230 GLU A N 1
ATOM 1661 C CA . GLU A 1 209 ? 58.762 53.487 21.001 1.00 22.58 230 GLU A CA 1
ATOM 1662 C C . GLU A 1 209 ? 58.234 52.042 21.078 1.00 22.43 230 GLU A C 1
ATOM 1663 O O . GLU A 1 209 ? 59.000 51.138 21.476 1.00 27.19 230 GLU A O 1
ATOM 1669 N N . VAL A 1 210 ? 56.957 51.810 20.776 1.00 15.85 231 VAL A N 1
ATOM 1670 C CA . VAL A 1 210 ? 56.435 50.418 20.606 1.00 15.14 231 VAL A CA 1
ATOM 1671 C C . VAL A 1 210 ? 56.243 50.246 19.082 1.00 12.87 231 VAL A C 1
ATOM 1672 O O . VAL A 1 210 ? 55.531 51.114 18.460 1.00 15.54 231 VAL A O 1
ATOM 1676 N N . ALA A 1 211 ? 56.863 49.237 18.468 1.00 17.22 232 ALA A N 1
ATOM 1677 C CA . ALA A 1 211 ? 56.732 49.025 17.051 1.00 18.56 232 ALA A CA 1
ATOM 1678 C C . ALA A 1 211 ? 55.309 48.660 16.686 1.00 16.88 232 ALA A C 1
ATOM 1679 O O . ALA A 1 211 ? 54.586 47.968 17.468 1.00 14.43 232 ALA A O 1
ATOM 1681 N N . VAL A 1 212 ? 54.923 49.021 15.470 1.00 18.15 233 VAL A N 1
ATOM 1682 C CA . VAL A 1 212 ? 53.598 48.653 14.996 1.00 20.00 233 VAL A CA 1
ATOM 1683 C C . VAL A 1 212 ? 53.353 47.149 14.917 1.00 21.17 233 VAL A C 1
ATOM 1684 O O . VAL A 1 212 ? 52.215 46.729 15.038 1.00 19.21 233 VAL A O 1
ATOM 1688 N N . SER A 1 213 ? 54.391 46.343 14.781 1.00 24.01 234 SER A N 1
ATOM 1689 C CA . SER A 1 213 ? 54.296 44.901 14.835 1.00 22.65 234 SER A CA 1
ATOM 1690 C C . SER A 1 213 ? 53.768 44.354 16.134 1.00 21.31 234 SER A C 1
ATOM 1691 O O . SER A 1 213 ? 53.105 43.356 16.154 1.00 24.26 234 SER A O 1
ATOM 1694 N N . VAL A 1 214 ? 54.037 45.060 17.231 1.00 18.38 235 VAL A N 1
ATOM 1695 C CA . VAL A 1 214 ? 53.511 44.712 18.513 1.00 18.65 235 VAL A CA 1
ATOM 1696 C C . VAL A 1 214 ? 51.977 44.913 18.424 1.00 14.11 235 VAL A C 1
ATOM 1697 O O . VAL A 1 214 ? 51.191 44.009 18.866 1.00 14.08 235 VAL A O 1
ATOM 1701 N N . HIS A 1 215 ? 51.540 46.066 17.961 1.00 12.63 236 HIS A N 1
ATOM 1702 C CA . HIS A 1 215 ? 50.094 46.315 17.898 1.00 12.54 236 HIS A CA 1
ATOM 1703 C C . HIS A 1 215 ? 49.452 45.237 16.994 1.00 12.00 236 HIS A C 1
ATOM 1704 O O . HIS A 1 215 ? 48.384 44.71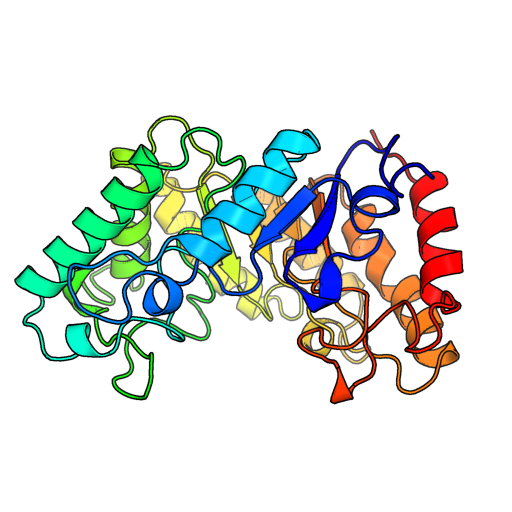0 17.308 1.00 11.70 236 HIS A O 1
ATOM 1711 N N . ARG A 1 216 ? 50.052 44.955 15.829 1.00 11.35 237 ARG A N 1
ATOM 1712 C CA . ARG A 1 216 ? 49.475 44.009 14.850 1.00 15.41 237 ARG A CA 1
ATOM 1713 C C . ARG A 1 216 ? 49.404 42.600 15.493 1.00 13.16 237 ARG A C 1
ATOM 1714 O O . ARG A 1 216 ? 48.364 41.917 15.380 1.00 12.51 237 ARG A O 1
ATOM 1722 N N . ASP A 1 217 ? 50.437 42.163 16.207 1.00 13.94 238 ASP A N 1
ATOM 1723 C CA . ASP A 1 217 ? 50.418 40.884 16.894 1.00 14.06 238 ASP A CA 1
ATOM 1724 C C . ASP A 1 217 ? 49.309 40.807 17.941 1.00 11.64 238 ASP A C 1
ATOM 1725 O O . ASP A 1 217 ? 48.628 39.780 18.047 1.00 13.15 238 ASP A O 1
ATOM 1730 N N . ASN A 1 218 ? 49.061 41.898 18.682 1.00 11.26 239 ASN A N 1
ATOM 1731 C CA . ASN A 1 218 ? 48.042 41.903 19.678 1.00 10.87 239 ASN A CA 1
ATOM 1732 C C . ASN A 1 218 ? 46.643 41.999 19.070 1.00 10.18 239 ASN A C 1
ATOM 1733 O O . ASN A 1 218 ? 45.726 41.363 19.568 1.00 11.65 239 ASN A O 1
ATOM 1738 N N . LEU A 1 219 ? 46.495 42.661 17.897 1.00 10.63 240 LEU A N 1
ATOM 1739 C CA . LEU A 1 219 ? 45.220 42.581 17.154 1.00 11.66 240 LEU A CA 1
ATOM 1740 C C . LEU A 1 219 ? 44.956 41.125 16.777 1.00 11.69 240 LEU A C 1
ATOM 1741 O O . LEU A 1 219 ? 43.788 40.669 16.853 1.00 11.33 240 LEU A O 1
ATOM 1746 N N . ASP A 1 220 ? 45.974 40.406 16.274 1.00 11.49 241 ASP A N 1
ATOM 1747 C CA . ASP A 1 220 ? 45.759 38.998 15.887 1.00 12.30 241 ASP A CA 1
ATOM 1748 C C . ASP A 1 220 ? 45.299 38.185 17.078 1.00 11.50 241 ASP A C 1
ATOM 1749 O O . ASP A 1 220 ? 44.455 37.347 16.951 1.00 12.32 241 ASP A O 1
ATOM 1754 N N . ALA A 1 221 ? 45.850 38.455 18.260 1.00 11.23 242 ALA A N 1
ATOM 1755 C CA . ALA A 1 221 ? 45.469 37.755 19.489 1.00 11.54 242 ALA A CA 1
ATOM 1756 C C . ALA A 1 221 ? 44.013 38.060 19.869 1.00 11.04 242 ALA A C 1
ATOM 1757 O O . ALA A 1 221 ? 43.223 37.148 20.186 1.00 12.75 242 ALA A O 1
ATOM 1759 N N . LEU A 1 222 ? 43.630 39.336 19.783 1.00 10.37 243 LEU A N 1
ATOM 1760 C CA . LEU A 1 222 ? 42.228 39.703 20.063 1.00 11.40 243 LEU A CA 1
ATOM 1761 C C . LEU A 1 222 ? 41.269 39.051 19.052 1.00 11.36 243 LEU A C 1
ATOM 1762 O O . LEU A 1 222 ? 40.187 38.555 19.413 1.00 11.34 243 LEU A O 1
ATOM 1767 N N . ALA A 1 223 ? 41.659 39.024 17.790 1.00 10.57 244 ALA A N 1
ATOM 1768 C CA . ALA A 1 223 ? 40.852 38.424 16.702 1.00 12.26 244 ALA A CA 1
ATOM 1769 C C . ALA A 1 223 ? 40.665 36.915 16.891 1.00 11.65 244 ALA A C 1
ATOM 1770 O O . ALA A 1 223 ? 39.648 36.389 16.416 1.00 12.78 244 ALA A O 1
ATOM 1772 N N . ALA A 1 224 ? 41.624 36.232 17.524 1.00 12.54 245 ALA A N 1
ATOM 1773 C CA . ALA A 1 224 ? 41.551 34.742 17.738 1.00 13.95 245 ALA A CA 1
ATOM 1774 C C . ALA A 1 224 ? 40.351 34.347 18.604 1.00 17.47 245 ALA A C 1
ATOM 1775 O O . ALA A 1 224 ? 39.937 33.261 18.541 1.00 17.28 245 ALA A O 1
ATOM 1777 N N . THR A 1 225 ? 39.733 35.307 19.303 1.00 13.80 246 THR A N 1
ATOM 1778 C CA . THR A 1 225 ? 38.483 35.042 19.993 1.00 15.25 246 THR A CA 1
ATOM 1779 C C . THR A 1 225 ? 37.326 34.817 19.044 1.00 16.63 246 THR A C 1
ATOM 1780 O O . THR A 1 225 ? 36.246 34.345 19.503 1.00 16.02 246 THR A O 1
ATOM 1784 N N . GLY A 1 226 ? 37.454 35.201 17.771 1.00 14.23 247 GLY A N 1
ATOM 1785 C CA . GLY A 1 226 ? 36.291 35.112 16.898 1.00 14.57 247 GLY A CA 1
ATOM 1786 C C . GLY A 1 226 ? 35.360 36.298 16.861 1.00 15.72 247 GLY A C 1
ATOM 1787 O O . GLY A 1 226 ? 34.386 36.367 16.115 1.00 16.77 247 GLY A O 1
ATOM 1788 N N . LEU A 1 227 ? 35.620 37.256 17.773 1.00 12.30 248 LEU A N 1
ATOM 1789 C CA . LEU A 1 227 ? 34.807 38.435 17.882 1.00 11.03 248 LEU A CA 1
ATOM 1790 C C . LEU A 1 227 ? 35.314 39.590 16.970 1.00 9.69 248 LEU A C 1
ATOM 1791 O O . LEU A 1 227 ? 36.515 39.772 16.808 1.00 11.81 248 LEU A O 1
ATOM 1796 N N . PRO A 1 228 ? 34.415 40.381 16.419 1.00 10.33 249 PRO A N 1
ATOM 1797 C CA . PRO A 1 228 ? 34.839 41.613 15.650 1.00 10.24 249 PRO A CA 1
ATOM 1798 C C . PRO A 1 228 ? 35.582 42.593 16.592 1.00 8.58 249 PRO A C 1
ATOM 1799 O O . PRO A 1 228 ? 35.171 42.783 17.738 1.00 9.76 249 PRO A O 1
ATOM 1803 N N . ILE A 1 229 ? 36.601 43.270 16.072 1.00 9.14 250 ILE A N 1
ATOM 1804 C CA . ILE A 1 229 ? 37.294 44.325 16.782 1.00 9.66 250 ILE A CA 1
ATOM 1805 C C . ILE A 1 229 ? 36.862 45.671 16.257 1.00 10.90 250 ILE A C 1
ATOM 1806 O O . ILE A 1 229 ? 36.704 45.844 15.018 1.00 10.31 250 ILE A O 1
ATOM 1811 N N . TYR A 1 230 ? 36.744 46.692 17.126 1.00 8.81 251 TYR A N 1
ATOM 1812 C CA . TYR A 1 230 ? 36.465 48.044 16.703 1.00 9.07 251 TYR A CA 1
ATOM 1813 C C . TYR A 1 230 ? 37.538 48.934 17.350 1.00 8.04 251 TYR A C 1
ATOM 1814 O O . TYR A 1 230 ? 37.827 48.775 18.549 1.00 9.67 251 TYR A O 1
ATOM 1823 N N . ILE A 1 231 ? 38.074 49.871 16.565 1.00 8.84 252 ILE A N 1
ATOM 1824 C CA . ILE A 1 231 ? 38.958 50.885 17.104 1.00 7.63 252 ILE A CA 1
ATOM 1825 C C . ILE A 1 231 ? 38.046 52.077 17.489 1.00 7.02 252 ILE A C 1
ATOM 1826 O O . ILE A 1 231 ? 37.401 52.638 16.567 1.00 8.82 252 ILE A O 1
ATOM 1831 N N . THR A 1 232 ? 37.948 52.463 18.754 1.00 8.81 253 THR A N 1
ATOM 1832 C CA . THR A 1 232 ? 36.847 53.306 19.189 1.00 8.74 253 THR A CA 1
ATOM 1833 C C . THR A 1 232 ? 37.147 54.803 19.318 1.00 7.61 253 THR A C 1
ATOM 1834 O O . THR A 1 232 ? 36.187 55.562 19.315 1.00 8.40 253 THR A O 1
ATOM 1838 N N . GLU A 1 233 ? 38.374 55.226 19.600 1.00 8.44 254 GLU A N 1
ATOM 1839 C CA . GLU A 1 233 ? 38.655 56.584 20.001 1.00 8.87 254 GLU A CA 1
ATOM 1840 C C . GLU A 1 233 ? 40.001 56.993 19.460 1.00 8.85 254 GLU A C 1
ATOM 1841 O O . GLU A 1 233 ? 40.902 57.441 20.149 1.00 7.99 254 GLU A O 1
ATOM 1847 N N . PHE A 1 234 ? 40.189 56.867 18.138 1.00 8.41 255 PHE A N 1
ATOM 1848 C CA . PHE A 1 234 ? 41.476 57.050 17.498 1.00 8.77 255 PHE A CA 1
ATOM 1849 C C . PHE A 1 234 ? 41.863 58.515 17.340 1.00 7.61 255 PHE A C 1
ATOM 1850 O O . PHE A 1 234 ? 41.028 59.315 16.842 1.00 7.95 255 PHE A O 1
ATOM 1858 N N . ASP A 1 235 ? 43.061 58.905 17.739 1.00 8.85 256 ASP A N 1
ATOM 1859 C CA . ASP A 1 235 ? 43.579 60.261 17.489 1.00 8.18 256 ASP A CA 1
ATOM 1860 C C . ASP A 1 235 ? 45.106 60.193 17.370 1.00 8.20 256 ASP A C 1
ATOM 1861 O O . ASP A 1 235 ? 45.739 59.272 17.917 1.00 9.48 256 ASP A O 1
ATOM 1866 N N . LEU A 1 236 ? 45.650 61.155 16.651 1.00 8.14 257 LEU A N 1
ATOM 1867 C CA . LEU A 1 236 ? 47.119 61.353 16.476 1.00 9.01 257 LEU A CA 1
ATOM 1868 C C . LEU A 1 236 ? 47.412 62.820 16.605 1.00 10.16 257 LEU A C 1
ATOM 1869 O O . LEU A 1 236 ? 46.795 63.679 15.942 1.00 9.82 257 LEU A O 1
ATOM 1874 N N . ASP A 1 237 ? 48.409 63.164 17.442 1.00 9.37 258 ASP A N 1
ATOM 1875 C CA . ASP A 1 237 ? 48.752 64.533 17.751 1.00 9.57 258 ASP A CA 1
ATOM 1876 C C . ASP A 1 237 ? 49.399 65.213 16.534 1.00 9.28 258 ASP A C 1
ATOM 1877 O O . ASP A 1 237 ? 50.029 64.580 15.669 1.00 10.87 258 ASP A O 1
ATOM 1882 N N . GLY A 1 238 ? 49.246 66.530 16.512 1.00 10.00 259 GLY A N 1
ATOM 1883 C CA . GLY A 1 238 ? 49.765 67.352 15.395 1.00 11.28 259 GLY A CA 1
ATOM 1884 C C . GLY A 1 238 ? 50.527 68.594 15.808 1.00 10.77 259 GLY A C 1
ATOM 1885 O O . GLY A 1 238 ? 50.157 69.711 15.378 1.00 10.12 259 GLY A O 1
ATOM 1886 N N . PRO A 1 239 ? 51.535 68.463 16.667 1.00 12.56 260 PRO A N 1
ATOM 1887 C CA . PRO A 1 239 ? 52.376 69.600 16.977 1.00 13.16 260 PRO A CA 1
ATOM 1888 C C . PRO A 1 239 ? 52.880 70.344 15.709 1.00 12.53 260 PRO A C 1
ATOM 1889 O O . PRO A 1 239 ? 52.986 71.573 15.674 1.00 11.95 260 PRO A O 1
ATOM 1893 N N . THR A 1 240 ? 53.185 69.580 14.670 1.00 10.93 261 THR A N 1
ATOM 1894 C CA . THR A 1 240 ? 53.349 70.098 13.323 1.00 10.13 261 THR A CA 1
ATOM 1895 C C . THR A 1 240 ? 52.485 69.243 12.406 1.00 10.27 261 THR A C 1
ATOM 1896 O O . THR A 1 240 ? 52.147 68.099 12.753 1.00 11.10 261 THR A O 1
ATOM 1900 N N . ASP A 1 241 ? 52.093 69.787 11.267 1.00 11.24 262 ASP A N 1
ATOM 1901 C CA . ASP A 1 241 ? 51.405 69.064 10.229 1.00 9.96 262 ASP A CA 1
ATOM 1902 C C . ASP A 1 241 ? 52.210 67.814 9.830 1.00 12.20 262 ASP A C 1
ATOM 1903 O O . ASP A 1 241 ? 51.617 66.755 9.628 1.00 10.99 262 ASP A O 1
ATOM 1908 N N . ALA A 1 242 ? 53.522 67.921 9.736 1.00 12.00 263 ALA A N 1
ATOM 1909 C CA . ALA A 1 242 ? 54.365 66.876 9.219 1.00 12.97 263 ALA A CA 1
ATOM 1910 C C . ALA A 1 242 ? 54.406 65.694 10.247 1.00 10.17 263 ALA A C 1
ATOM 1911 O O . ALA A 1 242 ? 54.385 64.514 9.787 1.00 14.57 263 ALA A O 1
ATOM 1913 N N . GLN A 1 243 ? 54.455 65.936 11.542 1.00 10.73 264 GLN A N 1
ATOM 1914 C CA . GLN A 1 243 ? 54.494 64.874 12.543 1.00 13.00 264 GLN A CA 1
ATOM 1915 C C . GLN A 1 243 ? 53.158 64.143 12.411 1.00 11.45 264 GLN A C 1
ATOM 1916 O O . GLN A 1 243 ? 53.129 62.925 12.474 1.00 11.80 264 GLN A O 1
ATOM 1922 N N . GLN A 1 244 ? 52.061 64.881 12.304 1.00 9.72 265 GLN A N 1
ATOM 1923 C CA . GLN A 1 244 ? 50.737 64.283 12.244 1.00 9.57 265 GLN A CA 1
ATOM 1924 C C . GLN A 1 244 ? 50.625 63.377 10.987 1.00 11.54 265 GLN A C 1
ATOM 1925 O O . GLN A 1 244 ? 50.132 62.239 11.067 1.00 10.97 265 GLN A O 1
ATOM 1931 N N . LEU A 1 245 ? 51.063 63.885 9.845 1.00 10.28 266 LEU A N 1
ATOM 1932 C CA . LEU A 1 245 ? 51.047 63.108 8.598 1.00 9.88 266 LEU A CA 1
ATOM 1933 C C . LEU A 1 245 ? 51.893 61.848 8.753 1.00 10.71 266 LEU A C 1
ATOM 1934 O O . LEU A 1 245 ? 51.426 60.731 8.359 1.00 11.17 266 LEU A O 1
ATOM 1939 N N . ALA A 1 246 ? 53.120 61.950 9.237 1.00 10.82 267 ALA A N 1
ATOM 1940 C CA . ALA A 1 246 ? 53.991 60.825 9.329 1.00 11.68 267 ALA A CA 1
ATOM 1941 C C . ALA A 1 246 ? 53.340 59.763 10.252 1.00 11.02 267 ALA A C 1
ATOM 1942 O O . ALA A 1 246 ? 53.406 58.549 9.972 1.00 12.33 267 ALA A O 1
ATOM 1944 N N . ASP A 1 247 ? 52.751 60.186 11.363 1.00 11.31 268 ASP A N 1
ATOM 1945 C CA . ASP A 1 247 ? 52.162 59.260 12.288 1.00 10.91 268 ASP A CA 1
ATOM 1946 C C . ASP A 1 247 ? 50.895 58.569 11.635 1.00 10.91 268 ASP A C 1
ATOM 1947 O O . ASP A 1 247 ? 50.650 57.386 11.857 1.00 11.06 268 ASP A O 1
ATOM 1952 N N . TYR A 1 248 ? 50.044 59.325 10.907 1.00 10.64 269 TYR A N 1
ATOM 1953 C CA . TYR A 1 248 ? 48.898 58.726 10.238 1.00 10.87 269 TYR A CA 1
ATOM 1954 C C . TYR A 1 248 ? 49.409 57.638 9.291 1.00 12.22 269 TYR A C 1
ATOM 1955 O O . TYR A 1 248 ? 48.832 56.550 9.244 1.00 12.99 269 TYR A O 1
ATOM 1964 N N . LYS A 1 249 ? 50.450 57.948 8.496 1.00 12.30 270 LYS A N 1
ATOM 1965 C CA . LYS A 1 249 ? 50.973 56.889 7.556 1.00 14.28 270 LYS A CA 1
ATOM 1966 C C . LYS A 1 249 ? 51.504 55.677 8.244 1.00 12.26 270 LYS A C 1
ATOM 1967 O O . LYS A 1 249 ? 51.361 54.588 7.737 1.00 15.29 270 LYS A O 1
ATOM 1973 N N . ARG A 1 250 ? 52.132 55.848 9.381 1.00 11.98 271 ARG A N 1
ATOM 1974 C CA . ARG A 1 250 ? 52.733 54.760 10.156 1.00 13.15 271 ARG A CA 1
ATOM 1975 C C . ARG A 1 250 ? 51.648 53.884 10.857 1.00 13.26 271 ARG A C 1
ATOM 1976 O O . ARG A 1 250 ? 51.712 52.650 10.881 1.00 13.82 271 ARG A O 1
ATOM 1984 N N . VAL A 1 251 ? 50.682 54.555 11.489 1.00 12.19 272 VAL A N 1
ATOM 1985 C CA . VAL A 1 251 ? 49.789 53.898 12.440 1.00 10.74 272 VAL A CA 1
ATOM 1986 C C . VAL A 1 251 ? 48.456 53.498 11.832 1.00 9.76 272 VAL A C 1
ATOM 1987 O O . VAL A 1 251 ? 47.983 52.354 12.042 1.00 11.76 272 VAL A O 1
ATOM 1991 N N . PHE A 1 252 ? 47.765 54.400 11.091 1.00 10.84 273 PHE A N 1
ATOM 1992 C CA . PHE A 1 252 ? 46.391 54.166 10.665 1.00 10.37 273 PHE A CA 1
ATOM 1993 C C . PHE A 1 252 ? 46.238 52.843 9.856 1.00 13.34 273 PHE A C 1
ATOM 1994 O O . PHE A 1 252 ? 45.306 52.080 10.090 1.00 12.08 273 PHE A O 1
ATOM 2002 N N . PRO A 1 253 ? 47.155 52.547 8.885 1.00 11.65 274 PRO A N 1
ATOM 2003 C CA . PRO A 1 253 ? 46.953 51.369 8.057 1.00 14.57 274 PRO A CA 1
ATOM 2004 C C . PRO A 1 253 ? 46.992 50.082 8.838 1.00 14.83 274 PRO A C 1
ATOM 2005 O O . PRO A 1 253 ? 46.320 49.108 8.460 1.00 15.08 274 PRO A O 1
ATOM 2009 N N . VAL A 1 254 ? 47.729 50.048 9.919 1.00 14.59 275 VAL A N 1
ATOM 2010 C CA . VAL A 1 254 ? 47.862 48.766 10.702 1.00 14.56 275 VAL A CA 1
ATOM 2011 C C . VAL A 1 254 ? 46.449 48.368 11.198 1.00 13.81 275 VAL A C 1
ATOM 2012 O O . VAL A 1 254 ? 46.079 47.181 11.214 1.00 14.47 275 VAL A O 1
ATOM 2016 N N . PHE A 1 255 ? 45.642 49.361 11.613 1.00 10.62 276 PHE A N 1
ATOM 2017 C CA . PHE A 1 255 ? 44.302 49.092 12.093 1.00 9.47 276 PHE A CA 1
ATOM 2018 C C . PHE A 1 255 ? 43.348 48.957 10.922 1.00 10.59 276 PHE A C 1
ATOM 2019 O O . PHE A 1 255 ? 42.496 48.007 10.898 1.00 11.76 276 PHE A O 1
ATOM 2027 N N . TRP A 1 256 ? 43.386 49.866 9.949 1.00 11.35 277 TRP A N 1
ATOM 2028 C CA . TRP A 1 256 ? 42.395 49.872 8.852 1.00 10.46 277 TRP A CA 1
ATOM 2029 C C . TRP A 1 256 ? 42.461 48.567 8.029 1.00 11.35 277 TRP A C 1
ATOM 2030 O O . TRP A 1 256 ? 41.441 48.060 7.576 1.00 12.95 277 TRP A O 1
ATOM 2041 N N . GLU A 1 257 ? 43.690 48.061 7.826 1.00 12.14 278 GLU A N 1
ATOM 2042 C CA . GLU A 1 257 ? 43.857 46.862 6.963 1.00 13.18 278 GLU A CA 1
ATOM 2043 C C . GLU A 1 257 ? 43.715 45.530 7.715 1.00 12.25 278 GLU A C 1
ATOM 2044 O O . GLU A 1 257 ? 43.759 44.419 7.063 1.00 16.17 278 GLU A O 1
ATOM 2050 N N . HIS A 1 258 ? 43.539 45.582 9.016 1.00 11.79 279 HIS A N 1
ATOM 2051 C CA . HIS A 1 258 ? 43.406 44.321 9.804 1.00 11.56 279 HIS A CA 1
ATOM 2052 C C . HIS A 1 258 ? 42.030 43.683 9.464 1.00 11.99 279 HIS A C 1
ATOM 2053 O O . HIS A 1 258 ? 40.978 44.395 9.586 1.00 13.16 279 HIS A O 1
ATOM 2060 N N . PRO A 1 259 ? 41.996 42.404 9.072 1.00 13.04 280 PRO A N 1
ATOM 2061 C CA . PRO A 1 259 ? 40.685 41.836 8.616 1.00 13.52 280 PRO A CA 1
ATOM 2062 C C . PRO A 1 259 ? 39.649 41.690 9.701 1.00 13.26 280 PRO A C 1
ATOM 2063 O O . PRO A 1 259 ? 38.443 41.662 9.402 1.00 16.30 280 PRO A O 1
ATOM 2067 N N . ALA A 1 260 ? 40.082 41.734 10.963 1.00 11.18 281 ALA A N 1
ATOM 2068 C CA . ALA A 1 260 ? 39.100 41.554 12.037 1.00 13.35 281 ALA A CA 1
ATOM 2069 C C . ALA A 1 260 ? 38.605 42.896 12.565 1.00 10.87 281 ALA A C 1
ATOM 2070 O O . ALA A 1 260 ? 37.708 42.925 13.430 1.00 11.66 281 ALA A O 1
ATOM 2072 N N . VAL A 1 261 ? 39.155 43.985 12.053 1.00 10.34 282 VAL A N 1
ATOM 2073 C CA . VAL A 1 261 ? 38.669 45.302 12.445 1.00 10.28 282 VAL A CA 1
ATOM 2074 C C . VAL A 1 261 ? 37.476 45.685 11.584 1.00 9.65 282 VAL A C 1
ATOM 2075 O O . VAL A 1 261 ? 37.594 45.800 10.338 1.00 11.45 282 VA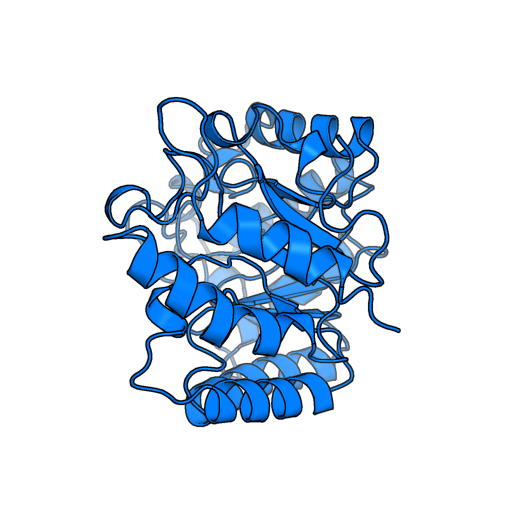L A O 1
ATOM 2079 N N . HIS A 1 262 ? 36.305 45.849 12.178 1.00 9.77 283 HIS A N 1
ATOM 2080 C CA . HIS A 1 262 ? 35.084 46.146 11.463 1.00 11.30 283 HIS A CA 1
ATOM 2081 C C . HIS A 1 262 ? 34.653 47.620 11.422 1.00 12.27 283 HIS A C 1
ATOM 2082 O O . HIS A 1 262 ? 33.571 47.973 10.913 1.00 13.36 283 HIS A O 1
ATOM 2089 N N . GLY A 1 263 ? 35.455 48.485 12.016 1.00 9.78 284 GLY A N 1
ATOM 2090 C CA . GLY A 1 263 ? 35.231 49.930 11.965 1.00 10.55 284 GLY A CA 1
ATOM 2091 C C . GLY A 1 263 ? 36.206 50.650 12.844 1.00 9.53 284 GLY A C 1
ATOM 2092 O O . GLY A 1 263 ? 36.800 50.079 13.751 1.00 10.75 284 GLY A O 1
ATOM 2093 N N . ILE A 1 264 ? 36.482 51.899 12.465 1.00 9.91 285 ILE A N 1
ATOM 2094 C CA . ILE A 1 264 ? 37.274 52.832 13.222 1.00 9.65 285 ILE A CA 1
ATOM 2095 C C . ILE A 1 264 ? 36.432 54.083 13.452 1.00 9.91 285 ILE A C 1
ATOM 2096 O O . ILE A 1 264 ? 35.772 54.613 12.546 1.00 10.84 285 ILE A O 1
ATOM 2101 N N . THR A 1 265 ? 36.544 54.656 14.661 1.00 7.53 286 THR A N 1
ATOM 2102 C CA . THR A 1 265 ? 35.953 55.883 15.066 1.00 8.88 286 THR A CA 1
ATOM 2103 C C . THR A 1 265 ? 37.069 56.806 15.521 1.00 8.99 286 THR A C 1
ATOM 2104 O O . THR A 1 265 ? 37.798 56.485 16.469 1.00 9.10 286 THR A O 1
ATOM 2108 N N . LEU A 1 266 ? 37.200 57.933 14.823 1.00 9.41 287 LEU A N 1
ATOM 2109 C CA . LEU A 1 266 ? 38.130 59.013 15.223 1.00 8.34 287 LEU A CA 1
ATOM 2110 C C . LEU A 1 266 ? 37.549 59.739 16.467 1.00 8.61 287 LEU A C 1
ATOM 2111 O O . LEU A 1 266 ? 36.348 59.956 16.530 1.00 9.77 287 LEU A O 1
ATOM 2116 N N . TRP A 1 267 ? 38.387 60.132 17.381 1.00 9.16 288 TRP A N 1
ATOM 2117 C CA . TRP A 1 267 ? 37.907 60.850 18.587 1.00 8.59 288 TRP A CA 1
ATOM 2118 C C . TRP A 1 267 ? 37.934 62.363 18.374 1.00 7.90 288 TRP A C 1
ATOM 2119 O O . TRP A 1 267 ? 38.561 63.138 19.069 1.00 9.46 288 TRP A O 1
ATOM 2130 N N . GLY A 1 268 ? 37.133 62.764 17.381 1.00 9.72 289 GLY A N 1
ATOM 2131 C CA . GLY A 1 268 ? 37.046 64.139 16.927 1.00 10.29 289 GLY A CA 1
ATOM 2132 C C . GLY A 1 268 ? 37.901 64.450 15.712 1.00 8.50 289 GLY A C 1
ATOM 2133 O O . GLY A 1 268 ? 38.830 63.723 15.353 1.00 9.86 289 GLY A O 1
ATOM 2134 N N . PHE A 1 269 ? 37.550 65.520 15.016 1.00 10.86 290 PHE A N 1
ATOM 2135 C CA . PHE A 1 269 ? 38.310 66.003 13.875 1.00 9.47 290 PHE A CA 1
ATOM 2136 C C . PHE A 1 269 ? 38.463 67.499 13.773 1.00 8.24 290 PHE A C 1
ATOM 2137 O O . PHE A 1 269 ? 39.345 67.957 12.998 1.00 10.27 290 PHE A O 1
ATOM 2145 N N . ARG A 1 270 ? 37.673 68.303 14.491 1.00 10.00 291 ARG A N 1
ATOM 2146 C CA A ARG A 1 270 ? 37.777 69.737 14.480 0.60 10.55 291 ARG A CA 1
ATOM 2147 C CA B ARG A 1 270 ? 37.764 69.746 14.473 0.40 10.60 291 ARG A CA 1
ATOM 2148 C C . ARG A 1 270 ? 38.286 70.212 15.843 1.00 11.02 291 ARG A C 1
ATOM 2149 O O . ARG A 1 270 ? 38.224 69.461 16.857 1.00 9.73 291 ARG A O 1
ATOM 2164 N N . PRO A 1 271 ? 38.827 71.424 15.935 1.00 10.27 292 PRO A N 1
ATOM 2165 C CA . PRO A 1 271 ? 39.191 71.998 17.276 1.00 11.47 292 PRO A CA 1
ATOM 2166 C C . PRO A 1 271 ? 38.105 71.858 18.278 1.00 10.42 292 PRO A C 1
ATOM 2167 O O . PRO A 1 271 ? 36.910 72.016 17.961 1.00 11.41 292 PRO A O 1
ATOM 2171 N N . GLY A 1 272 ? 38.553 71.608 19.510 1.00 11.20 293 GLY A N 1
ATOM 2172 C CA . GLY A 1 272 ? 37.598 71.368 20.621 1.00 13.20 293 GLY A CA 1
ATOM 2173 C C . GLY A 1 272 ? 37.420 69.920 20.974 1.00 12.01 293 GLY A C 1
ATOM 2174 O O . GLY A 1 272 ? 36.745 69.620 21.943 1.00 11.56 293 GLY A O 1
ATOM 2175 N N . LEU A 1 273 ? 38.012 69.007 20.159 1.00 9.39 294 LEU A N 1
ATOM 2176 C CA . LEU A 1 273 ? 38.064 67.589 20.480 1.00 10.47 294 LEU A CA 1
ATOM 2177 C C . LEU A 1 273 ? 38.903 67.394 21.749 1.00 9.02 294 LEU A C 1
ATOM 2178 O O . LEU A 1 273 ? 39.534 68.318 22.293 1.00 11.24 294 LEU A O 1
ATOM 2183 N N . TRP A 1 274 ? 38.887 66.168 22.281 1.00 9.41 295 TRP A N 1
ATOM 2184 C CA . TRP A 1 274 ? 39.537 65.886 23.570 1.00 10.32 295 TRP A CA 1
ATOM 2185 C C . TRP A 1 274 ? 41.008 66.353 23.556 1.00 11.79 295 TRP A C 1
ATOM 2186 O O . TRP A 1 274 ? 41.487 67.024 24.458 1.00 10.82 295 TRP A O 1
ATOM 2197 N N . ARG A 1 275 ? 41.770 65.903 22.540 1.00 9.50 296 ARG A N 1
ATOM 2198 C CA . ARG A 1 275 ? 43.219 66.256 22.449 1.00 10.76 296 ARG A CA 1
ATOM 2199 C C . ARG A 1 275 ? 43.433 67.558 21.630 1.00 10.35 296 ARG A C 1
ATOM 2200 O O . ARG A 1 275 ? 44.271 67.649 20.707 1.00 11.51 296 ARG A O 1
ATOM 2208 N N . ASP A 1 276 ? 42.717 68.611 22.001 1.00 9.91 297 ASP A N 1
ATOM 2209 C CA . ASP A 1 276 ? 42.845 69.928 21.406 1.00 10.43 297 ASP A CA 1
ATOM 2210 C C . ASP A 1 276 ? 44.225 70.559 21.673 1.00 10.58 297 ASP A C 1
ATOM 2211 O O . ASP A 1 276 ? 44.869 71.082 20.755 1.00 11.71 297 ASP A O 1
ATOM 2216 N N . LYS A 1 277 ? 44.699 70.451 22.908 1.00 11.34 298 LYS A N 1
ATOM 2217 C CA . LYS A 1 277 ? 46.006 71.069 23.283 1.00 12.46 298 LYS A CA 1
ATOM 2218 C C . LYS A 1 277 ? 47.140 70.457 22.485 1.00 13.67 298 LYS A C 1
ATOM 2219 O O . LYS A 1 277 ? 48.123 71.094 22.183 1.00 12.76 298 LYS A O 1
ATOM 2225 N N . GLU A 1 278 ? 47.015 69.187 22.145 1.00 11.43 299 GLU A N 1
ATOM 2226 C CA . GLU A 1 278 ? 48.034 68.447 21.351 1.00 10.89 299 GLU A CA 1
ATOM 2227 C C . GLU A 1 278 ? 47.795 68.558 19.878 1.00 10.29 299 GLU A C 1
ATOM 2228 O O . GLU A 1 278 ? 48.482 67.874 19.080 1.00 10.52 299 GLU A O 1
ATOM 2234 N N . ALA A 1 279 ? 46.803 69.366 19.497 1.00 10.36 300 ALA A N 1
ATOM 2235 C CA . ALA A 1 279 ? 46.485 69.643 18.096 1.00 10.59 300 ALA A CA 1
ATOM 2236 C C . ALA A 1 279 ? 46.205 68.354 17.306 1.00 8.59 300 ALA A C 1
ATOM 2237 O O . ALA A 1 279 ? 46.692 68.178 16.198 1.00 9.21 300 ALA A O 1
ATOM 2239 N N . ALA A 1 280 ? 45.389 67.441 17.864 1.00 9.05 301 ALA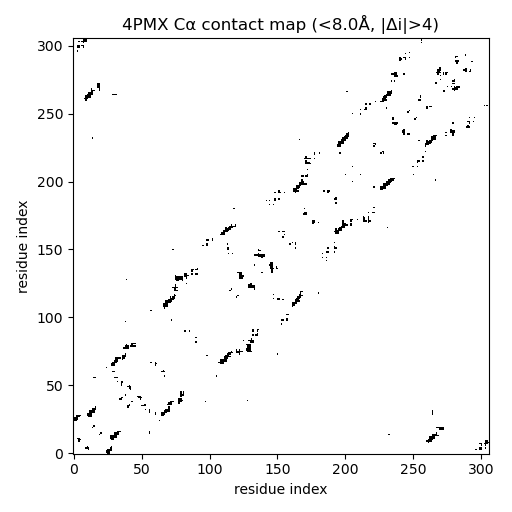 A N 1
ATOM 2240 C CA . ALA A 1 280 ? 45.047 66.195 17.168 1.00 8.45 301 ALA A CA 1
ATOM 2241 C C . ALA A 1 280 ? 43.967 66.428 16.046 1.00 9.25 301 ALA A C 1
ATOM 2242 O O . ALA A 1 280 ? 43.653 65.486 15.269 1.00 8.87 301 ALA A O 1
ATOM 2244 N N . TYR A 1 281 ? 43.336 67.595 16.037 1.00 8.74 302 TYR A N 1
ATOM 2245 C CA . TYR A 1 281 ? 42.342 67.871 14.995 1.00 9.26 302 TYR A CA 1
ATOM 2246 C C . TYR A 1 281 ? 42.954 67.782 13.596 1.00 8.89 302 TYR A C 1
ATOM 2247 O O . TYR A 1 281 ? 44.156 67.968 13.376 1.00 9.50 302 TYR A O 1
ATOM 2256 N N . LEU A 1 282 ? 42.100 67.477 12.658 1.00 9.80 303 LEU A N 1
ATOM 2257 C CA . LEU A 1 282 ? 42.460 67.261 11.249 1.00 8.65 303 LEU A CA 1
ATOM 2258 C C . LEU A 1 282 ? 42.042 68.477 10.365 1.00 9.60 303 LEU A C 1
ATOM 2259 O O . LEU A 1 282 ? 42.436 68.547 9.172 1.00 10.74 303 LEU A O 1
ATOM 2264 N N . ILE A 1 283 ? 41.208 69.382 10.898 1.00 11.09 304 ILE A N 1
ATOM 2265 C CA . ILE A 1 283 ? 40.762 70.608 10.205 1.00 11.22 304 ILE A CA 1
ATOM 2266 C C . ILE A 1 283 ? 41.196 71.756 11.137 1.00 10.69 304 ILE A C 1
ATOM 2267 O O . ILE A 1 283 ? 40.989 71.655 12.348 1.00 10.87 304 ILE A O 1
ATOM 2272 N N . ARG A 1 284 ? 41.785 72.815 10.632 1.00 10.52 305 ARG A N 1
ATOM 2273 C CA . ARG A 1 284 ? 42.231 73.974 11.452 1.00 11.55 305 ARG A CA 1
ATOM 2274 C C . ARG A 1 284 ? 41.073 74.870 11.844 1.00 11.75 305 ARG A C 1
ATOM 2275 O O . ARG A 1 284 ? 39.951 74.768 11.310 1.00 13.48 305 ARG A O 1
ATOM 2283 N N . ALA A 1 285 ? 41.364 75.844 12.701 1.00 11.88 306 ALA A N 1
ATOM 2284 C CA . ALA A 1 285 ? 40.352 76.772 13.115 1.00 12.88 306 ALA A CA 1
ATOM 2285 C C . ALA A 1 285 ? 39.763 77.538 11.877 1.00 13.33 306 ALA A C 1
ATOM 2286 O O . ALA A 1 285 ? 38.603 77.939 11.927 1.00 16.92 306 ALA A O 1
ATOM 2288 N N . ASP A 1 286 ? 40.554 77.785 10.825 1.00 13.59 307 ASP A N 1
ATOM 2289 C CA . ASP A 1 286 ? 40.104 78.562 9.689 1.00 15.56 307 ASP A CA 1
ATOM 2290 C C . ASP A 1 286 ? 39.354 77.633 8.714 1.00 16.30 307 ASP A C 1
ATOM 2291 O O . ASP A 1 286 ? 38.980 78.101 7.626 1.00 16.24 307 ASP A O 1
ATOM 2296 N N . GLY A 1 287 ? 39.087 76.402 9.075 1.00 14.37 308 GLY A N 1
ATOM 2297 C CA . GLY A 1 287 ? 38.280 75.509 8.244 1.00 15.00 308 GLY A CA 1
ATOM 2298 C C . GLY A 1 287 ? 39.028 74.715 7.178 1.00 13.70 308 GLY A C 1
ATOM 2299 O O . GLY A 1 287 ? 38.436 73.855 6.548 1.00 15.42 308 GLY A O 1
ATOM 2300 N N . THR A 1 288 ? 40.328 74.908 7.049 1.00 13.43 309 THR A N 1
ATOM 2301 C CA . THR A 1 288 ? 41.130 74.201 6.051 1.00 13.93 309 THR A CA 1
ATOM 2302 C C . THR A 1 288 ? 41.572 72.782 6.561 1.00 11.51 309 THR A C 1
ATOM 2303 O O . THR A 1 288 ? 41.867 72.588 7.738 1.00 13.07 309 THR A O 1
ATOM 2307 N N . GLU A 1 289 ? 41.700 71.884 5.602 1.00 14.00 310 GLU A N 1
ATOM 2308 C CA . GLU A 1 289 ? 42.106 70.495 5.877 1.00 11.48 310 GLU A CA 1
ATOM 2309 C C . GLU A 1 289 ? 43.611 70.430 6.024 1.00 10.04 310 GLU A C 1
ATOM 2310 O O . GLU A 1 289 ? 44.385 70.928 5.242 1.00 12.93 310 GLU A O 1
ATOM 2316 N N . ARG A 1 290 ? 44.063 69.744 7.028 1.00 9.98 311 ARG A N 1
ATOM 2317 C CA . ARG A 1 290 ? 45.533 69.513 7.274 1.00 10.63 311 ARG A CA 1
ATOM 2318 C C . ARG A 1 290 ? 46.057 68.372 6.381 1.00 8.77 311 ARG A C 1
ATOM 2319 O O . ARG A 1 290 ? 45.238 67.517 5.920 1.00 12.09 311 ARG A O 1
ATOM 2327 N N . PRO A 1 291 ? 47.374 68.266 6.169 1.00 10.28 312 PRO A N 1
ATOM 2328 C CA . PRO A 1 291 ? 47.912 67.234 5.278 1.00 11.91 312 PRO A CA 1
ATOM 2329 C C . PRO A 1 291 ? 47.507 65.802 5.660 1.00 12.67 312 PRO A C 1
ATOM 2330 O O . PRO A 1 291 ? 47.256 64.976 4.747 1.00 12.36 312 PRO A O 1
ATOM 2334 N N . ALA A 1 292 ? 47.411 65.494 6.972 1.00 11.96 313 ALA A N 1
ATOM 2335 C CA . ALA A 1 292 ? 46.969 64.185 7.394 1.00 11.45 313 ALA A CA 1
ATOM 2336 C C . ALA A 1 292 ? 45.621 63.857 6.862 1.00 9.72 313 ALA A C 1
ATOM 2337 O O . ALA A 1 292 ? 45.339 62.693 6.569 1.00 11.79 313 ALA A O 1
ATOM 2339 N N . LEU A 1 293 ? 44.711 64.795 6.821 1.00 10.37 314 LEU A N 1
ATOM 2340 C CA . LEU A 1 293 ? 43.327 64.479 6.339 1.00 12.87 314 LEU A CA 1
ATOM 2341 C C . LEU A 1 293 ? 43.349 64.327 4.809 1.00 12.12 314 LEU A C 1
ATOM 2342 O O . LEU A 1 293 ? 42.604 63.510 4.297 1.00 12.85 314 LEU A O 1
ATOM 2347 N N . THR A 1 294 ? 44.076 65.150 4.101 1.00 12.61 315 THR A N 1
ATOM 2348 C CA . THR A 1 294 ? 44.205 64.991 2.643 1.00 14.21 315 THR A CA 1
ATOM 2349 C C . THR A 1 294 ? 44.651 63.550 2.331 1.00 14.67 315 THR A C 1
ATOM 2350 O O . THR A 1 294 ? 44.040 62.834 1.519 1.00 16.49 315 THR A O 1
ATOM 2354 N N . TRP A 1 295 ? 45.708 63.126 3.015 1.00 13.21 316 TRP A N 1
ATOM 2355 C CA . TRP A 1 295 ? 46.241 61.780 2.899 1.00 12.96 316 TRP A CA 1
ATOM 2356 C C . TRP A 1 295 ? 45.133 60.708 3.282 1.00 13.54 316 TRP A C 1
ATOM 2357 O O . TRP A 1 295 ? 44.979 59.740 2.589 1.00 15.75 316 TRP A O 1
ATOM 2368 N N . LEU A 1 296 ? 44.487 60.896 4.422 1.00 11.66 317 LEU A N 1
ATOM 2369 C CA . LEU A 1 296 ? 43.526 59.922 4.919 1.00 11.90 317 LEU A CA 1
ATOM 2370 C C . LEU A 1 296 ? 42.411 59.695 3.880 1.00 12.67 317 LEU A C 1
ATOM 2371 O O . LEU A 1 296 ? 41.990 58.573 3.642 1.00 12.66 317 LEU A O 1
ATOM 2376 N N . ARG A 1 297 ? 41.903 60.759 3.300 1.00 12.52 318 A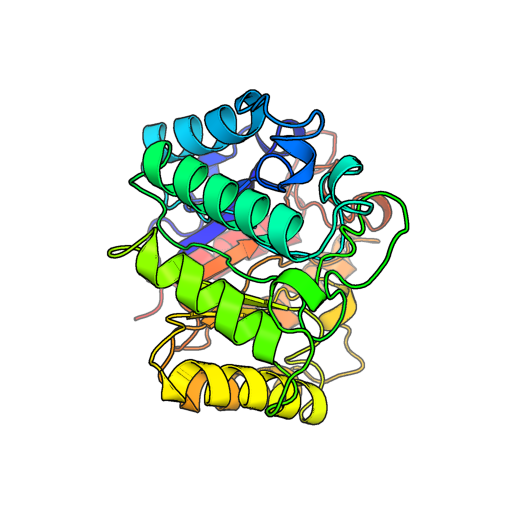RG A N 1
ATOM 2377 C CA . ARG A 1 297 ? 40.870 60.596 2.262 1.00 12.59 318 ARG A CA 1
ATOM 2378 C C . ARG A 1 297 ? 41.322 59.680 1.152 1.00 14.59 318 ARG A C 1
ATOM 2379 O O . ARG A 1 297 ? 40.615 58.745 0.676 1.00 14.31 318 ARG A O 1
ATOM 2387 N N . ASP A 1 298 ? 42.513 59.978 0.663 1.00 15.52 319 ASP A N 1
ATOM 2388 C CA . ASP A 1 298 ? 43.024 59.204 -0.469 1.00 15.14 319 ASP A CA 1
ATOM 2389 C C . ASP A 1 298 ? 43.373 57.782 -0.096 1.00 14.51 319 ASP A C 1
ATOM 2390 O O . ASP A 1 298 ? 43.141 56.838 -0.856 1.00 14.64 319 ASP A O 1
ATOM 2395 N N . TYR A 1 299 ? 43.959 57.607 1.062 1.00 14.00 320 TYR A N 1
ATOM 2396 C CA . TYR A 1 299 ? 44.294 56.270 1.610 1.00 12.63 320 TYR A CA 1
ATOM 2397 C C . TYR A 1 299 ? 42.988 55.388 1.759 1.00 13.60 320 TYR A C 1
ATOM 2398 O O . TYR A 1 299 ? 42.922 54.255 1.284 1.00 15.01 320 TYR A O 1
ATOM 2407 N N . VAL A 1 300 ? 41.962 55.934 2.382 1.00 11.16 321 VAL A N 1
ATOM 2408 C CA . VAL A 1 300 ? 40.723 55.199 2.577 1.00 12.40 321 VAL A CA 1
ATOM 2409 C C . VAL A 1 300 ? 40.080 54.833 1.216 1.00 15.20 321 VAL A C 1
ATOM 2410 O O . VAL A 1 300 ? 39.632 53.686 1.020 1.00 16.36 321 VAL A O 1
ATOM 2414 N N . ALA A 1 301 ? 40.083 55.786 0.279 1.00 15.57 322 ALA A N 1
ATOM 2415 C CA . ALA A 1 301 ? 39.496 55.486 -1.029 1.00 17.50 322 ALA A CA 1
ATOM 2416 C C . ALA A 1 301 ? 40.252 54.342 -1.715 1.00 14.52 322 ALA A C 1
ATOM 2417 O O . ALA A 1 301 ? 39.648 53.535 -2.463 1.00 23.05 322 ALA A O 1
ATOM 2419 N N . ALA A 1 302 ? 41.549 54.263 -1.546 1.00 14.84 323 ALA A N 1
ATOM 2420 C CA . ALA A 1 302 ? 42.411 53.232 -2.110 1.00 17.74 323 ALA A CA 1
ATOM 2421 C C . ALA A 1 302 ? 42.357 51.842 -1.393 1.00 16.06 323 ALA A C 1
ATOM 2422 O O . ALA A 1 302 ? 42.916 50.869 -1.904 1.00 20.48 323 ALA A O 1
ATOM 2424 N N . HIS A 1 303 ? 41.707 51.818 -0.228 1.00 15.03 324 HIS A N 1
ATOM 2425 C CA . HIS A 1 303 ? 41.649 50.649 0.694 1.00 14.96 324 HIS A CA 1
ATOM 2426 C C . HIS A 1 303 ? 40.224 50.371 1.141 1.00 15.39 324 HIS A C 1
ATOM 2427 O O . HIS A 1 303 ? 39.965 50.379 2.330 1.00 18.84 324 HIS A O 1
ATOM 2434 N N . PRO A 1 304 ? 39.360 49.969 0.183 1.00 17.70 325 PRO A N 1
ATOM 2435 C CA . PRO A 1 304 ? 37.990 49.633 0.519 1.00 22.29 325 PRO A CA 1
ATOM 2436 C C . PRO A 1 304 ? 37.796 48.297 1.234 1.00 25.70 325 PRO A C 1
ATOM 2437 O O . PRO A 1 304 ? 36.726 48.095 1.841 1.00 35.84 325 PRO A O 1
ATOM 2441 N N . GLY A 1 305 ? 38.764 47.373 1.129 1.00 28.09 326 GLY A N 1
ATOM 2442 C CA . GLY A 1 305 ? 38.676 46.038 1.727 1.00 35.49 326 GLY A CA 1
ATOM 2443 C C . GLY A 1 305 ? 37.739 45.045 1.034 1.00 48.29 326 GLY A C 1
ATOM 2444 O O . GLY A 1 305 ? 37.295 45.232 -0.127 1.00 45.14 326 GLY A O 1
ATOM 2445 N N . THR A 1 306 ? 37.418 44.014 1.816 1.00 50.80 327 THR A N 1
ATOM 2446 C CA . THR A 1 306 ? 36.869 42.704 1.376 1.00 49.83 327 THR A CA 1
ATOM 2447 C C . THR A 1 306 ? 37.253 42.302 -0.018 1.00 55.98 327 THR A C 1
ATOM 2448 O O . THR A 1 306 ? 38.376 41.856 -0.171 1.00 55.13 327 THR A O 1
#

Radius of gyration: 18.79 Å; Cα contacts (8 Å, |Δi|>4): 618; chains: 1; bounding box: 46×47×52 Å

Nearest PDB structures (foldseek):
  4pn2-assembly2_B  TM=1.003E+00  e=2.840E-68  Xanthomonas citri pv. citri str. 306
  7d88-assembly1_A  TM=8.936E-01  e=1.693E-21  Bacillus sp. (in: firmicutes)
  1nq6-assembly1_A  TM=8.560E-01  e=1.319E-22  Streptomyces halstedii
  3wue-assembly1_A  TM=8.396E-01  e=1.320E-21  Streptomyces sp.
  2g4f-assembly1_A  TM=8.086E-01  e=4.044E-22  Streptomyces olivaceoviridis

B-factor: mean 14.76, std 8.71, range [6.21, 94.69]

CATH classification: 3.20.20.80

Secondary structure (DSSP, 8-state):
---TTTTSSSEEEEEESTTT-TTHHHH-S-EEESSTTSHHHH-SBTTB---HHHHHHHHHHHHTT--BEEEEEE-SSS--SGGGGS-HHHHHHHHHHHHHHHHHH-TT-SEEEEEE-TTT--TTB-STT-B--GGGGT-STTTS-HHHHHHHHHHHHH-TTS-EEEE-SSSTT-HHHHHHHHHHHHHHHHTT---EEEE---GGGS-TTS-HHHHHHHHHHHHTTSPPEEEEEE----SSHHHHHHHHHHHHHHHHT-TTEEEEEES-SSTTSTTTTTT--SB-TTSPBPHHHHHHHHHHHH----